Protein AF-A0A1Y6CJS9-F1 (afdb_monomer_lite)

Structure (mmCIF, N/CA/C/O backbone):
data_AF-A0A1Y6CJS9-F1
#
_entry.id   AF-A0A1Y6CJS9-F1
#
loop_
_atom_site.group_PDB
_atom_site.id
_atom_site.type_symbol
_atom_site.label_atom_id
_atom_site.label_alt_id
_atom_site.label_comp_id
_atom_site.label_asym_id
_atom_site.label_entity_id
_atom_site.label_seq_id
_atom_site.pdbx_PDB_ins_code
_atom_site.Cartn_x
_atom_site.Cartn_y
_atom_site.Cartn_z
_atom_site.occupancy
_atom_site.B_iso_or_equiv
_atom_site.auth_seq_id
_atom_site.auth_comp_id
_atom_site.auth_asym_id
_atom_site.auth_atom_id
_atom_site.pdbx_PDB_model_num
ATOM 1 N N . MET A 1 1 ? -14.326 -15.104 22.235 1.00 49.91 1 MET A N 1
ATOM 2 C CA . MET A 1 1 ? -14.559 -13.734 21.734 1.00 49.91 1 MET A CA 1
ATOM 3 C C . MET A 1 1 ? -13.517 -13.501 20.663 1.00 49.91 1 MET A C 1
ATOM 5 O O . MET A 1 1 ? -12.351 -13.666 20.984 1.00 49.91 1 MET A O 1
ATOM 9 N N . SER A 1 2 ? -13.903 -13.263 19.409 1.00 68.56 2 SER A N 1
ATOM 10 C CA . SER A 1 2 ? -12.897 -12.956 18.388 1.00 68.56 2 SER A CA 1
ATOM 11 C C . SER A 1 2 ? -12.438 -11.515 18.578 1.00 68.56 2 SER A C 1
ATOM 13 O O . SER A 1 2 ? -13.273 -10.626 18.747 1.00 68.56 2 SER A O 1
ATOM 15 N N . GLN A 1 3 ? -11.128 -11.311 18.637 1.00 86.88 3 GLN A N 1
ATOM 16 C CA . GLN A 1 3 ? -10.526 -9.999 18.797 1.00 86.88 3 GLN A CA 1
ATOM 17 C C . GLN A 1 3 ? -10.693 -9.197 17.499 1.00 86.88 3 GLN A C 1
ATOM 19 O O . GLN A 1 3 ? -10.542 -9.725 16.394 1.00 86.88 3 GLN A O 1
ATOM 24 N N . THR A 1 4 ? -11.066 -7.925 17.646 1.00 93.25 4 THR A N 1
ATOM 25 C CA . THR A 1 4 ? -11.230 -6.996 16.524 1.00 93.25 4 THR A CA 1
ATOM 26 C C . THR A 1 4 ? -9.921 -6.258 16.280 1.00 93.25 4 THR A C 1
ATOM 28 O O . THR A 1 4 ? -9.335 -5.701 17.209 1.00 93.25 4 THR A O 1
ATOM 31 N N . ILE A 1 5 ? -9.490 -6.210 15.023 1.00 94.25 5 ILE A N 1
ATOM 32 C CA . ILE A 1 5 ? -8.293 -5.507 14.569 1.00 94.25 5 ILE A CA 1
ATOM 33 C C . ILE A 1 5 ? -8.729 -4.322 13.709 1.00 94.25 5 ILE A C 1
ATOM 35 O O . ILE A 1 5 ? -9.541 -4.471 12.798 1.00 94.25 5 ILE A O 1
ATOM 39 N N . GLN A 1 6 ? -8.171 -3.146 13.995 1.00 96.06 6 GLN A N 1
ATOM 40 C CA . GLN A 1 6 ? -8.323 -1.955 13.163 1.00 96.06 6 GLN A CA 1
ATOM 41 C C . GLN A 1 6 ? -7.144 -1.850 12.199 1.00 96.06 6 GLN A C 1
ATOM 43 O O . GLN A 1 6 ? -5.987 -1.949 12.618 1.00 96.06 6 GLN A O 1
ATOM 48 N N . ILE A 1 7 ? -7.453 -1.634 10.925 1.00 97.19 7 ILE A N 1
ATOM 49 C CA . ILE A 1 7 ? -6.497 -1.675 9.823 1.00 97.19 7 ILE A CA 1
ATOM 50 C C . ILE A 1 7 ? -6.747 -0.478 8.912 1.00 97.19 7 ILE A C 1
ATOM 52 O O . ILE A 1 7 ? -7.898 -0.163 8.609 1.00 97.19 7 ILE A O 1
ATOM 56 N N . SER A 1 8 ? -5.668 0.154 8.455 1.00 98.12 8 SER A N 1
ATOM 57 C CA . SER A 1 8 ? -5.695 1.090 7.330 1.00 98.12 8 SER A CA 1
ATOM 58 C C . SER A 1 8 ? -4.971 0.466 6.142 1.00 98.12 8 SER A C 1
ATOM 60 O O . SER A 1 8 ? -3.785 0.157 6.232 1.00 98.12 8 SER A O 1
ATOM 62 N N . ALA A 1 9 ? -5.678 0.262 5.037 1.00 98.38 9 ALA A N 1
ATOM 63 C CA . ALA A 1 9 ? -5.151 -0.309 3.806 1.00 98.38 9 ALA A CA 1
ATOM 64 C C . ALA A 1 9 ? -4.897 0.788 2.768 1.00 98.38 9 ALA A C 1
ATOM 66 O O . ALA A 1 9 ? -5.783 1.600 2.502 1.00 98.38 9 ALA A O 1
ATOM 67 N N . TYR A 1 10 ? -3.705 0.790 2.172 1.00 98.38 10 TYR A N 1
ATOM 68 C CA . TYR A 1 10 ? -3.253 1.802 1.216 1.00 98.38 10 TYR A CA 1
ATOM 69 C C . TYR A 1 10 ? -3.061 1.173 -0.164 1.00 98.38 10 TYR A C 1
ATOM 71 O O . TYR A 1 10 ? -2.030 0.548 -0.431 1.00 98.38 10 TYR A O 1
ATOM 79 N N . SER A 1 11 ? -4.059 1.345 -1.028 1.00 98.00 11 SER A N 1
ATOM 80 C CA . SER A 1 11 ? -4.121 0.756 -2.367 1.00 98.00 11 SER A CA 1
ATOM 81 C C . SER A 1 11 ? -3.524 1.700 -3.410 1.00 98.00 11 SER A C 1
ATOM 83 O O . SER A 1 11 ? -3.841 2.894 -3.428 1.00 98.00 11 SER A O 1
ATOM 85 N N . SER A 1 12 ? -2.675 1.172 -4.297 1.00 96.75 12 SER A N 1
ATOM 86 C CA . SER A 1 12 ? -2.121 1.927 -5.433 1.00 96.75 12 SER A CA 1
ATOM 87 C C . SER A 1 12 ? -2.953 1.841 -6.717 1.00 96.75 12 SER A C 1
ATOM 89 O O . SER A 1 12 ? -2.658 2.554 -7.678 1.00 96.75 12 SER A O 1
ATOM 91 N N . LEU A 1 13 ? -3.992 1.003 -6.747 1.00 96.81 13 LEU A N 1
ATOM 92 C CA . LEU A 1 13 ? -4.832 0.825 -7.930 1.00 96.81 13 LEU A CA 1
ATOM 93 C C . LEU A 1 13 ? -5.743 2.031 -8.145 1.00 96.81 13 LEU A C 1
ATOM 95 O O . LEU A 1 13 ? -6.279 2.594 -7.192 1.00 96.81 13 LEU A O 1
ATOM 99 N N . VAL A 1 14 ? -5.935 2.418 -9.407 1.00 95.56 14 VAL A N 1
ATOM 100 C CA . VAL A 1 14 ? -6.855 3.501 -9.784 1.00 95.56 14 VAL A CA 1
ATOM 101 C C . VAL A 1 14 ? -8.291 3.128 -9.447 1.00 95.56 14 VAL A C 1
ATOM 103 O O . VAL A 1 14 ? -8.982 3.907 -8.790 1.00 95.56 14 VAL A O 1
ATOM 106 N N . GLU A 1 15 ? -8.707 1.929 -9.843 1.00 94.62 15 GLU A N 1
ATOM 107 C CA . GLU A 1 15 ? -10.035 1.408 -9.542 1.00 94.62 15 GLU A CA 1
ATOM 108 C C . GLU A 1 15 ? -10.032 0.715 -8.171 1.00 94.62 15 GLU A C 1
ATOM 110 O O . GLU A 1 15 ? -9.234 -0.203 -7.944 1.00 94.62 15 GLU A O 1
ATOM 115 N N . PRO A 1 16 ? -10.894 1.137 -7.230 1.00 93.56 16 PRO A N 1
ATOM 116 C CA . PRO A 1 16 ? -10.952 0.527 -5.913 1.00 93.56 16 PRO A CA 1
ATOM 117 C C . PRO A 1 16 ? -11.544 -0.887 -5.993 1.00 93.56 16 PRO A C 1
ATOM 119 O O . PRO A 1 16 ? -12.589 -1.112 -6.598 1.00 93.56 16 PRO A O 1
ATOM 122 N N . VAL A 1 17 ? -10.903 -1.840 -5.316 1.00 96.25 17 VAL A N 1
ATOM 123 C CA . VAL A 1 17 ? -11.415 -3.211 -5.176 1.00 96.25 17 VAL A CA 1
ATOM 124 C C . VAL A 1 17 ? -12.335 -3.289 -3.959 1.00 96.25 17 VAL A C 1
ATOM 126 O O . VAL A 1 17 ? -11.907 -3.002 -2.837 1.00 96.25 17 VAL A O 1
ATOM 129 N N . GLU A 1 18 ? -13.585 -3.704 -4.162 1.00 95.19 18 GLU A N 1
ATOM 130 C CA . GLU A 1 18 ? -14.561 -3.862 -3.079 1.00 95.19 18 GLU A CA 1
ATOM 131 C C . GLU A 1 18 ? -14.115 -4.902 -2.040 1.00 95.19 18 GLU A C 1
ATOM 133 O O . GLU A 1 18 ? -13.473 -5.905 -2.361 1.00 95.19 18 GLU A O 1
ATOM 138 N N . ILE A 1 19 ? -14.453 -4.645 -0.775 1.00 96.50 19 ILE A N 1
ATOM 139 C CA . ILE A 1 19 ? -14.180 -5.561 0.333 1.00 96.50 19 ILE A CA 1
ATOM 140 C C . ILE A 1 19 ? -15.289 -6.620 0.374 1.00 96.50 19 ILE A C 1
ATOM 142 O O . ILE A 1 19 ? -16.448 -6.299 0.629 1.00 96.50 19 ILE A O 1
ATOM 146 N N . ASP A 1 20 ? -14.920 -7.883 0.164 1.00 94.94 20 ASP A N 1
ATOM 147 C CA . ASP A 1 20 ? -15.827 -9.029 -0.006 1.00 94.94 20 ASP A CA 1
ATOM 148 C C . ASP A 1 20 ? -15.951 -9.924 1.241 1.00 94.94 20 ASP A C 1
ATOM 150 O O . ASP A 1 20 ? -16.470 -11.038 1.176 1.00 94.94 20 ASP A O 1
ATOM 154 N N . PHE A 1 21 ? -15.500 -9.439 2.399 1.00 95.94 21 PHE A N 1
ATOM 155 C CA . PHE A 1 21 ? -15.557 -10.150 3.678 1.00 95.94 21 PHE A CA 1
ATOM 156 C C . PHE A 1 21 ? -16.164 -9.282 4.793 1.00 95.94 21 PHE A C 1
ATOM 158 O O . PHE A 1 21 ? -16.213 -8.054 4.668 1.00 95.94 21 PHE A O 1
ATOM 165 N N . PRO A 1 22 ? -16.625 -9.881 5.912 1.00 96.88 22 PRO A N 1
ATOM 166 C CA . PRO A 1 22 ? -17.215 -9.125 7.012 1.00 96.88 22 PRO A CA 1
ATOM 167 C C . PRO A 1 22 ? -16.226 -8.122 7.619 1.00 96.88 22 PRO A C 1
ATOM 169 O O . PRO A 1 22 ? -15.173 -8.496 8.143 1.00 96.88 22 PRO A O 1
ATOM 172 N N . HIS A 1 23 ? -16.596 -6.847 7.568 1.00 97.06 23 HIS A N 1
ATOM 173 C CA . HIS A 1 23 ? -15.814 -5.723 8.066 1.00 97.06 23 HIS A CA 1
ATOM 174 C C . HIS A 1 23 ? -16.749 -4.599 8.523 1.00 97.06 23 HIS A C 1
ATOM 176 O O . HIS A 1 23 ? -17.940 -4.581 8.208 1.00 97.06 23 HIS A O 1
ATOM 182 N N . LYS A 1 24 ? -16.193 -3.629 9.243 1.00 97.50 24 LYS A N 1
ATOM 183 C CA . LYS A 1 24 ? -16.855 -2.366 9.561 1.00 97.50 24 LYS A CA 1
ATOM 184 C C . LYS A 1 24 ? -15.973 -1.223 9.084 1.00 97.50 24 LYS A C 1
ATOM 186 O O . LYS A 1 24 ? -14.916 -0.977 9.658 1.00 97.50 24 LYS A O 1
ATOM 191 N N . LEU A 1 25 ? -16.400 -0.543 8.023 1.00 97.31 25 LEU A N 1
ATOM 192 C CA . LEU A 1 25 ? -15.693 0.615 7.483 1.00 97.31 25 LEU A CA 1
ATOM 193 C C . LEU A 1 25 ? -15.726 1.771 8.495 1.00 97.31 25 LEU A C 1
ATOM 195 O O . LEU A 1 25 ? -16.782 2.104 9.031 1.00 97.31 25 LEU A O 1
ATOM 199 N N . THR A 1 26 ? -14.568 2.367 8.764 1.00 97.06 26 THR A N 1
ATOM 200 C CA . THR A 1 26 ? -14.402 3.493 9.696 1.00 97.06 26 THR A CA 1
ATOM 201 C C . THR A 1 26 ? -13.889 4.756 9.011 1.00 97.06 26 THR A C 1
ATOM 203 O O . THR A 1 26 ? -14.098 5.846 9.535 1.00 97.06 26 THR A O 1
ATOM 206 N N . GLY A 1 27 ? -13.280 4.638 7.829 1.00 95.38 27 GLY A N 1
ATOM 207 C CA . GLY A 1 27 ? -12.849 5.780 7.030 1.00 95.38 27 GLY A CA 1
ATOM 208 C C . GLY A 1 27 ? -12.514 5.402 5.591 1.00 95.38 27 GLY A C 1
ATOM 209 O O . GLY A 1 27 ? -12.167 4.257 5.296 1.00 95.38 27 GLY A O 1
ATOM 210 N N . LYS A 1 28 ? -12.616 6.381 4.693 1.00 96.69 28 LYS A N 1
ATOM 211 C CA . LYS A 1 28 ? -12.259 6.262 3.278 1.00 96.69 28 LYS A CA 1
ATOM 212 C C . LYS A 1 28 ? -11.681 7.589 2.809 1.00 96.69 28 LYS A C 1
ATOM 214 O O . LYS A 1 28 ? -12.302 8.624 3.013 1.00 96.69 28 LYS A O 1
ATOM 219 N N . MET A 1 29 ? -10.527 7.538 2.161 1.00 96.44 29 MET A N 1
ATOM 220 C CA . MET A 1 29 ? -9.887 8.682 1.521 1.00 96.44 29 MET A CA 1
ATOM 221 C C . MET A 1 29 ? -9.555 8.317 0.077 1.00 96.44 29 MET A C 1
ATOM 223 O O . MET A 1 29 ? -9.028 7.234 -0.182 1.00 96.44 29 MET A O 1
ATOM 227 N N . GLU A 1 30 ? -9.857 9.218 -0.852 1.00 94.69 30 GLU A N 1
ATOM 228 C CA . GLU A 1 30 ? -9.754 8.969 -2.293 1.00 94.69 30 GLU A CA 1
ATOM 229 C C . GLU A 1 30 ? -8.773 9.922 -2.976 1.00 94.69 30 GLU A C 1
ATOM 231 O O . GLU A 1 30 ? -8.470 11.023 -2.490 1.00 94.69 30 GLU A O 1
ATOM 236 N N . HIS A 1 31 ? -8.293 9.496 -4.140 1.00 90.88 31 HIS A N 1
ATOM 237 C CA . HIS A 1 31 ? -7.362 10.249 -4.959 1.00 90.88 31 HIS A CA 1
ATOM 238 C C . HIS A 1 31 ? -7.939 11.615 -5.349 1.00 90.88 31 HIS A C 1
ATOM 240 O O . HIS A 1 31 ? -9.105 11.747 -5.706 1.00 90.88 31 HIS A O 1
ATOM 246 N N . GLY A 1 32 ? -7.095 12.647 -5.312 1.00 86.06 32 GLY A N 1
ATOM 247 C CA . GLY A 1 32 ? -7.487 14.021 -5.636 1.00 86.06 32 GLY A CA 1
ATOM 248 C C . GLY A 1 32 ? -8.069 14.811 -4.459 1.00 86.06 32 GLY A C 1
ATOM 249 O O . GLY A 1 32 ? -8.169 16.033 -4.560 1.00 86.06 32 GLY A O 1
ATOM 250 N N . SER A 1 33 ? -8.378 14.160 -3.332 1.00 92.12 33 SER A N 1
ATOM 251 C CA . SER A 1 33 ? -8.730 14.855 -2.090 1.00 92.12 33 SER A CA 1
ATOM 252 C C . SER A 1 33 ? -7.488 15.441 -1.404 1.00 92.12 33 SER A C 1
ATOM 254 O O . SER A 1 33 ? -6.421 14.822 -1.374 1.00 92.12 33 SER A O 1
ATOM 256 N N . ALA A 1 34 ? -7.626 16.635 -0.819 1.00 92.69 34 ALA A N 1
ATOM 257 C CA . ALA A 1 34 ? -6.576 17.218 0.023 1.00 92.69 34 ALA A CA 1
ATOM 258 C C . ALA A 1 34 ? -6.356 16.396 1.306 1.00 92.69 34 ALA A C 1
ATOM 260 O O . ALA A 1 34 ? -5.247 16.341 1.825 1.00 92.69 34 ALA A O 1
ATOM 261 N N . GLU A 1 35 ? -7.405 15.727 1.789 1.00 94.44 35 GLU A N 1
ATOM 262 C CA . GLU A 1 35 ? -7.352 14.844 2.953 1.00 94.44 35 GLU A CA 1
ATOM 263 C C . GLU A 1 35 ? -6.362 13.691 2.745 1.00 94.44 35 GLU A C 1
ATOM 265 O O . GLU A 1 35 ? -5.449 13.528 3.553 1.00 94.44 35 GLU A O 1
ATOM 270 N N . LEU A 1 36 ? -6.467 12.958 1.626 1.00 95.25 36 LEU A N 1
ATOM 271 C CA . LEU A 1 36 ? -5.531 11.874 1.320 1.00 95.25 36 LEU A CA 1
ATOM 272 C C . LEU A 1 36 ? -4.099 12.393 1.158 1.00 95.25 36 LEU A C 1
ATOM 274 O O . LEU A 1 36 ? -3.166 11.758 1.639 1.00 95.25 36 LEU A O 1
ATOM 278 N N . GLN A 1 37 ? -3.917 13.534 0.485 1.00 94.25 37 GLN A N 1
ATOM 279 C CA . GLN A 1 37 ? -2.587 14.115 0.269 1.00 94.25 37 GLN A CA 1
ATOM 280 C C . GLN A 1 37 ? -1.904 14.450 1.596 1.00 94.25 37 GLN A C 1
ATOM 282 O O . GLN A 1 37 ? -0.808 13.958 1.855 1.00 94.25 37 GLN A O 1
ATOM 287 N N . ASN A 1 38 ? -2.589 15.190 2.470 1.00 95.00 38 ASN A N 1
ATOM 288 C CA . ASN A 1 38 ? -2.067 15.552 3.787 1.00 95.00 38 ASN A CA 1
ATOM 289 C C . ASN A 1 38 ? -1.785 14.307 4.645 1.00 95.00 38 ASN A C 1
ATOM 291 O O . ASN A 1 38 ? -0.775 14.240 5.348 1.00 95.00 38 ASN A O 1
ATOM 295 N N . HIS A 1 39 ? -2.662 13.300 4.575 1.00 96.06 39 HIS A N 1
ATOM 296 C CA . HIS A 1 39 ? -2.482 12.038 5.291 1.00 96.06 39 HIS A CA 1
ATOM 297 C C . HIS A 1 39 ? -1.239 11.276 4.811 1.00 96.06 39 HIS A C 1
ATOM 299 O O . HIS A 1 39 ? -0.441 10.811 5.626 1.00 96.06 39 HIS A O 1
ATOM 305 N N . LEU A 1 40 ? -1.037 11.177 3.493 1.00 97.25 40 LEU A N 1
ATOM 306 C CA . LEU A 1 40 ? 0.128 10.511 2.911 1.00 97.25 40 LEU A CA 1
ATOM 307 C C . LEU A 1 40 ? 1.430 11.256 3.215 1.00 97.25 40 LEU A C 1
ATOM 309 O O . LEU A 1 40 ? 2.430 10.602 3.491 1.00 97.25 40 LEU A O 1
ATOM 313 N N . GLU A 1 41 ? 1.433 12.591 3.218 1.00 96.19 41 GLU A N 1
ATOM 314 C CA . GLU A 1 41 ? 2.602 13.388 3.619 1.00 96.19 41 GLU A CA 1
ATOM 315 C C . GLU A 1 41 ? 3.039 13.069 5.054 1.00 96.19 41 GLU A C 1
ATOM 317 O O . GLU A 1 41 ? 4.211 12.764 5.295 1.00 96.19 41 GLU A O 1
ATOM 322 N N . GLY A 1 42 ? 2.088 13.043 5.994 1.00 95.81 42 GLY A N 1
ATOM 323 C CA . GLY A 1 42 ? 2.356 12.631 7.371 1.00 95.81 42 GLY A CA 1
ATOM 324 C C . GLY A 1 42 ? 2.858 11.188 7.463 1.00 95.81 42 GLY A C 1
ATOM 325 O O . GLY A 1 42 ? 3.815 10.902 8.186 1.00 95.81 42 GLY A O 1
ATOM 326 N N . PHE A 1 43 ? 2.261 10.275 6.692 1.00 96.69 43 PHE A N 1
ATOM 327 C CA . PHE A 1 43 ? 2.646 8.866 6.719 1.00 96.69 43 PHE A CA 1
ATOM 328 C C . PHE A 1 43 ? 4.037 8.617 6.113 1.00 96.69 43 PHE A C 1
ATOM 330 O O . PHE A 1 43 ? 4.815 7.832 6.650 1.00 96.69 43 PHE A O 1
ATOM 337 N N . MET A 1 44 ? 4.406 9.331 5.050 1.00 95.88 44 MET A N 1
ATOM 338 C CA . MET A 1 44 ? 5.763 9.290 4.497 1.00 95.88 44 MET A CA 1
ATOM 339 C C . MET A 1 44 ? 6.794 9.822 5.500 1.00 95.88 44 MET A C 1
ATOM 341 O O . MET A 1 44 ? 7.858 9.220 5.647 1.00 95.88 44 MET A O 1
ATOM 345 N N . GLY A 1 45 ? 6.469 10.890 6.238 1.00 94.12 45 GLY A N 1
ATOM 346 C CA . GLY A 1 45 ? 7.308 11.387 7.334 1.00 94.12 45 GLY A CA 1
ATOM 347 C C . GLY A 1 45 ? 7.507 10.347 8.441 1.00 94.12 45 GLY A C 1
ATOM 348 O O . GLY A 1 45 ? 8.630 10.136 8.899 1.00 94.12 45 GLY A O 1
ATOM 349 N N . TYR A 1 46 ? 6.445 9.624 8.809 1.00 93.75 46 TYR A N 1
ATOM 350 C CA . TYR A 1 46 ? 6.532 8.495 9.738 1.00 93.75 46 TYR A CA 1
ATOM 351 C C . TYR A 1 46 ? 7.487 7.401 9.229 1.00 93.75 46 TYR A C 1
ATOM 353 O O . TYR A 1 46 ? 8.365 6.964 9.970 1.00 93.75 46 TYR A O 1
ATOM 361 N N . VAL A 1 47 ? 7.376 6.992 7.960 1.00 93.12 47 VAL A N 1
ATOM 362 C CA . VAL A 1 47 ? 8.266 5.975 7.364 1.00 93.12 47 VAL A CA 1
ATOM 363 C C . VAL A 1 47 ? 9.728 6.430 7.375 1.00 93.12 47 VAL A C 1
ATOM 365 O O . VAL A 1 47 ? 10.613 5.639 7.695 1.00 93.12 47 VAL A O 1
ATOM 368 N N . GLN A 1 48 ? 9.993 7.704 7.075 1.00 90.62 48 GLN A N 1
ATOM 369 C CA . GLN A 1 48 ? 11.344 8.27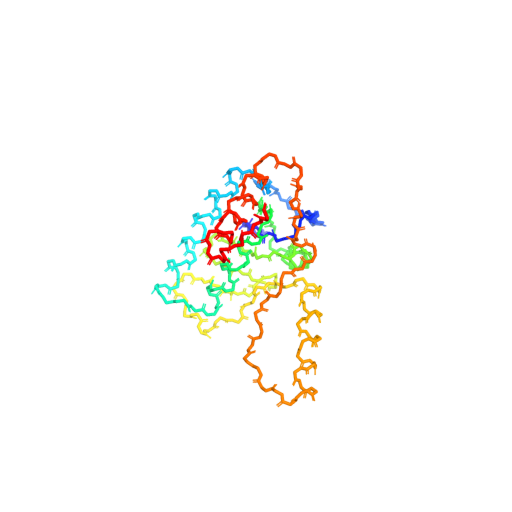1 7.135 1.00 90.62 48 GLN A CA 1
ATOM 370 C C . GLN A 1 48 ? 11.912 8.274 8.558 1.00 90.62 48 GLN A C 1
ATOM 372 O O . GLN A 1 48 ? 13.086 7.959 8.742 1.00 90.62 48 GLN A O 1
ATOM 377 N N . GLN A 1 49 ? 11.085 8.580 9.562 1.00 89.19 49 GLN A N 1
ATOM 378 C CA . GLN A 1 49 ? 11.494 8.530 10.965 1.00 89.19 49 GLN A CA 1
ATOM 379 C C . GLN A 1 49 ? 11.855 7.105 11.400 1.00 89.19 49 GLN A C 1
ATOM 381 O O . GLN A 1 49 ? 12.843 6.910 12.101 1.00 89.19 49 GLN A O 1
ATOM 386 N N . GLN A 1 50 ? 11.090 6.103 10.960 1.00 85.44 50 GLN A N 1
ATOM 387 C CA . GLN A 1 50 ? 11.366 4.694 11.265 1.00 85.44 50 GLN A CA 1
ATOM 388 C C . GLN A 1 50 ? 12.651 4.172 10.615 1.00 85.44 50 GLN A C 1
ATOM 390 O O . GLN A 1 50 ? 13.249 3.220 11.104 1.00 85.44 50 GLN A O 1
ATOM 395 N N . ALA A 1 51 ? 13.092 4.800 9.529 1.00 82.56 51 ALA A N 1
ATOM 396 C CA . ALA A 1 51 ? 14.351 4.474 8.874 1.00 82.56 51 ALA A CA 1
ATOM 397 C C . ALA A 1 51 ? 15.583 5.088 9.580 1.00 82.56 51 ALA A C 1
ATOM 399 O O . ALA A 1 51 ? 16.698 4.922 9.092 1.00 82.56 51 ALA A O 1
ATOM 400 N N . ASP A 1 52 ? 15.391 5.818 10.690 1.00 78.88 52 ASP A N 1
ATOM 401 C CA . ASP A 1 52 ? 16.439 6.469 11.499 1.00 78.88 52 ASP A CA 1
ATOM 402 C C . ASP A 1 52 ? 17.466 7.251 10.655 1.00 78.88 52 ASP A C 1
ATOM 404 O O . ASP A 1 52 ? 18.683 7.135 10.791 1.00 78.88 52 ASP A O 1
ATOM 408 N N . GLY A 1 53 ? 16.965 7.998 9.666 1.00 72.06 53 GLY A N 1
ATOM 409 C CA . GLY A 1 53 ? 17.790 8.790 8.748 1.00 72.06 53 GLY A CA 1
ATOM 410 C C . GLY A 1 53 ? 18.572 7.989 7.695 1.00 72.06 53 GLY A C 1
ATOM 411 O O . GLY A 1 53 ? 19.160 8.597 6.800 1.00 72.06 53 GLY A O 1
ATOM 412 N N . THR A 1 54 ? 18.547 6.653 7.731 1.00 78.88 54 THR A N 1
ATOM 413 C CA . THR A 1 54 ? 19.205 5.788 6.744 1.00 78.88 54 THR A CA 1
ATOM 414 C C . THR A 1 54 ? 18.182 5.202 5.780 1.00 78.88 54 THR A C 1
ATOM 416 O O . THR A 1 54 ? 17.332 4.399 6.149 1.00 78.88 54 THR A O 1
ATOM 419 N N . MET A 1 55 ? 18.270 5.566 4.500 1.00 85.94 55 MET A N 1
ATOM 420 C CA . MET A 1 55 ? 17.343 5.054 3.490 1.00 85.94 55 MET A CA 1
ATOM 421 C C . MET A 1 55 ? 17.623 3.577 3.175 1.00 85.94 55 MET A C 1
ATOM 423 O O . MET A 1 55 ? 18.443 3.253 2.315 1.00 85.94 55 MET A O 1
ATOM 427 N N . THR A 1 56 ? 16.929 2.674 3.865 1.00 86.75 56 THR A N 1
ATOM 428 C CA . THR A 1 56 ? 16.982 1.234 3.590 1.00 86.75 56 THR A CA 1
ATOM 429 C C . THR A 1 56 ? 16.110 0.852 2.398 1.00 86.75 56 THR A C 1
ATOM 431 O O . THR A 1 56 ? 15.209 1.585 1.981 1.00 86.75 56 THR A O 1
ATOM 434 N N . ARG A 1 57 ? 16.339 -0.347 1.853 1.00 85.69 57 ARG A N 1
ATOM 435 C CA . ARG A 1 57 ? 15.544 -0.881 0.741 1.00 85.69 57 ARG A CA 1
ATOM 436 C C . ARG A 1 57 ? 14.060 -1.011 1.104 1.00 85.69 57 ARG A C 1
ATOM 438 O O . ARG A 1 57 ? 13.208 -0.720 0.264 1.00 85.69 57 ARG A O 1
ATOM 445 N N . GLN A 1 58 ? 13.752 -1.445 2.324 1.00 88.81 58 GLN A N 1
ATOM 446 C CA . GLN A 1 58 ? 12.390 -1.611 2.830 1.00 88.81 58 GLN A CA 1
ATOM 447 C C . GLN A 1 58 ? 11.693 -0.254 2.957 1.00 88.81 58 GLN A C 1
ATOM 449 O O . GLN A 1 58 ? 10.620 -0.076 2.381 1.00 88.81 58 GLN A O 1
ATOM 454 N N . ALA A 1 59 ? 12.328 0.721 3.621 1.00 90.56 59 ALA A N 1
ATOM 455 C CA . ALA A 1 59 ? 11.777 2.068 3.767 1.00 90.56 59 ALA A CA 1
ATOM 456 C C . ALA A 1 59 ? 11.544 2.730 2.401 1.00 90.56 59 ALA A C 1
ATOM 458 O O . ALA A 1 59 ? 10.460 3.250 2.141 1.00 90.56 59 ALA A O 1
ATOM 459 N N . PHE A 1 60 ? 12.515 2.621 1.488 1.00 90.75 60 PHE A N 1
ATOM 460 C CA . PHE A 1 60 ? 12.370 3.112 0.120 1.00 90.75 60 PHE A CA 1
ATOM 461 C C . PHE A 1 60 ? 11.194 2.454 -0.613 1.00 90.75 60 PHE A C 1
ATOM 463 O O . PHE A 1 60 ? 10.410 3.147 -1.253 1.00 90.75 60 PHE A O 1
ATOM 470 N N . SER A 1 61 ? 11.039 1.131 -0.499 1.00 91.31 61 SER A N 1
ATOM 471 C CA . SER A 1 61 ? 9.948 0.400 -1.160 1.00 91.31 61 SER A CA 1
ATOM 472 C C . SER A 1 61 ? 8.576 0.846 -0.651 1.00 91.31 61 SER A C 1
ATOM 474 O O . SER A 1 61 ? 7.651 1.002 -1.442 1.00 91.31 61 SER A O 1
ATOM 476 N N . VAL A 1 62 ? 8.443 1.083 0.659 1.00 94.62 62 VAL A N 1
ATOM 477 C CA . VAL A 1 62 ? 7.206 1.615 1.249 1.00 94.62 62 VAL A CA 1
ATOM 478 C C . VAL A 1 62 ? 6.938 3.032 0.748 1.00 94.62 62 VAL A C 1
ATOM 480 O O . VAL A 1 62 ? 5.821 3.316 0.329 1.00 94.62 62 VAL A O 1
ATOM 483 N N . LEU A 1 63 ? 7.943 3.912 0.735 1.00 94.62 63 LEU A N 1
ATOM 484 C CA . LEU A 1 63 ? 7.787 5.273 0.212 1.00 94.62 63 LEU A CA 1
ATOM 485 C C . LEU A 1 63 ? 7.374 5.266 -1.265 1.00 94.62 63 LEU A C 1
ATOM 487 O O . LEU A 1 63 ? 6.460 5.990 -1.648 1.00 94.62 63 LEU A O 1
ATOM 491 N N . ASP A 1 64 ? 8.005 4.437 -2.096 1.00 92.81 64 ASP A N 1
ATOM 492 C CA . ASP A 1 64 ? 7.635 4.267 -3.505 1.00 92.81 64 ASP A CA 1
ATOM 493 C C . ASP A 1 64 ? 6.177 3.800 -3.662 1.00 92.81 64 ASP A C 1
ATOM 495 O O . ASP A 1 64 ? 5.452 4.325 -4.508 1.00 92.81 64 ASP A O 1
ATOM 499 N N . HIS A 1 65 ? 5.708 2.888 -2.801 1.00 95.75 65 HIS A N 1
ATOM 500 C CA . HIS A 1 65 ? 4.297 2.489 -2.756 1.00 95.75 65 HIS A CA 1
ATOM 501 C C . HIS A 1 65 ? 3.379 3.652 -2.385 1.00 95.75 65 HIS A C 1
ATOM 503 O O . HIS A 1 65 ? 2.390 3.897 -3.070 1.00 95.75 65 HIS A O 1
ATOM 509 N N . LEU A 1 66 ? 3.715 4.398 -1.329 1.00 96.00 66 LEU A N 1
ATOM 510 C CA . LEU A 1 66 ? 2.906 5.515 -0.833 1.00 96.00 66 LEU A CA 1
ATOM 511 C C . LEU A 1 66 ? 2.727 6.620 -1.878 1.00 96.00 66 LEU A C 1
ATOM 513 O O . LEU A 1 66 ? 1.634 7.169 -1.993 1.00 96.00 66 LEU A O 1
ATOM 517 N N . HIS A 1 67 ? 3.738 6.884 -2.709 1.00 93.31 67 HIS A N 1
ATOM 518 C CA . HIS A 1 67 ? 3.611 7.823 -3.829 1.00 93.31 67 HIS A CA 1
ATOM 519 C C . HIS A 1 67 ? 2.602 7.373 -4.899 1.00 93.31 67 HIS A C 1
ATOM 521 O O . HIS A 1 67 ? 2.090 8.201 -5.657 1.00 93.31 67 HIS A O 1
ATOM 527 N N . LYS A 1 68 ? 2.321 6.069 -4.989 1.00 94.06 68 LYS A N 1
ATOM 528 C CA . LYS A 1 68 ? 1.385 5.490 -5.962 1.00 94.06 68 LYS A CA 1
ATOM 529 C C . LYS A 1 68 ? -0.035 5.373 -5.409 1.00 94.06 68 LYS A C 1
ATOM 531 O O . LYS A 1 68 ? -0.957 5.211 -6.206 1.00 94.06 68 LYS A O 1
ATOM 536 N N . VAL A 1 69 ? -0.221 5.492 -4.090 1.00 96.50 69 VAL A N 1
ATOM 537 C CA . VAL A 1 69 ? -1.515 5.310 -3.418 1.00 96.50 69 VAL A CA 1
ATOM 538 C C . VAL A 1 69 ? -2.594 6.202 -4.026 1.00 96.50 69 VAL A C 1
ATOM 540 O O . VAL A 1 69 ? -2.428 7.412 -4.202 1.00 96.50 69 VAL A O 1
ATOM 543 N N . LYS A 1 70 ? -3.726 5.577 -4.340 1.00 96.69 70 LYS A N 1
ATOM 544 C CA . LYS A 1 70 ? -4.932 6.236 -4.845 1.00 96.69 70 LYS A CA 1
ATOM 545 C C . LYS A 1 70 ? -6.023 6.259 -3.801 1.00 96.69 70 LYS A C 1
ATOM 547 O O . LYS A 1 70 ? -6.745 7.242 -3.726 1.00 96.69 70 LYS A O 1
ATOM 552 N N . HIS A 1 71 ? -6.115 5.220 -2.980 1.00 96.38 71 HIS A N 1
ATOM 553 C CA . HIS A 1 71 ? -7.178 5.101 -1.995 1.00 96.38 71 HIS A CA 1
ATOM 554 C C . HIS A 1 71 ? -6.624 4.576 -0.682 1.00 96.38 71 HIS A C 1
ATOM 556 O O . HIS A 1 71 ? -5.766 3.692 -0.659 1.00 96.38 71 HIS A O 1
ATOM 562 N N . CYS A 1 72 ? -7.149 5.110 0.413 1.00 97.69 72 CYS A N 1
ATOM 563 C CA . CYS A 1 72 ? -6.925 4.577 1.745 1.00 97.69 72 CYS A CA 1
ATOM 564 C C . CYS A 1 72 ? -8.269 4.190 2.360 1.00 97.69 72 CYS A C 1
ATOM 566 O O . CYS A 1 72 ? -9.202 4.997 2.390 1.00 97.69 72 CYS A O 1
ATOM 568 N N . LEU A 1 73 ? -8.367 2.952 2.839 1.00 97.75 73 LEU A N 1
ATOM 569 C CA . LEU A 1 73 ? -9.545 2.421 3.518 1.00 97.75 73 LEU A CA 1
ATOM 570 C C . LEU A 1 73 ? -9.173 2.069 4.952 1.00 97.75 73 LEU A C 1
ATOM 572 O O . LEU A 1 73 ? -8.288 1.248 5.173 1.00 97.75 73 LEU A O 1
ATOM 576 N N . ALA A 1 74 ? -9.866 2.663 5.916 1.00 97.50 74 ALA A N 1
ATOM 577 C CA . ALA A 1 74 ? -9.758 2.308 7.323 1.00 97.50 74 ALA A CA 1
ATOM 578 C C . ALA A 1 74 ? -10.980 1.484 7.729 1.00 97.50 74 ALA A C 1
ATOM 580 O O . ALA A 1 74 ? -12.119 1.882 7.468 1.00 97.50 74 ALA A O 1
ATOM 581 N N . PHE A 1 75 ? -10.761 0.329 8.349 1.00 97.62 75 PHE A N 1
ATOM 582 C CA . PHE A 1 75 ? -11.839 -0.567 8.753 1.00 97.62 75 PHE A CA 1
ATOM 583 C C . PHE A 1 75 ? -11.440 -1.475 9.919 1.00 97.62 75 PHE A C 1
ATOM 585 O O . PHE A 1 75 ? -10.269 -1.633 10.264 1.00 97.62 75 PHE A O 1
ATOM 592 N N . GLU A 1 76 ? -12.451 -2.066 10.544 1.00 97.56 76 GLU A N 1
ATOM 593 C CA . GLU A 1 76 ? -12.333 -3.057 11.609 1.00 97.56 76 GLU A CA 1
ATOM 594 C C . GLU A 1 76 ? -12.724 -4.442 11.079 1.00 97.56 76 GLU A C 1
ATOM 596 O O . GLU A 1 76 ? -13.749 -4.583 10.406 1.00 97.56 76 GLU A O 1
ATOM 601 N N . ILE A 1 77 ? -11.936 -5.467 11.408 1.00 96.31 77 ILE A N 1
ATOM 602 C CA . ILE A 1 77 ? -12.245 -6.875 11.120 1.00 96.31 77 ILE A CA 1
ATOM 603 C C . ILE A 1 77 ? -12.065 -7.743 12.357 1.00 96.31 77 ILE A C 1
ATOM 605 O O . ILE A 1 77 ? -11.318 -7.402 13.269 1.00 96.31 77 ILE A O 1
ATOM 609 N N . SER A 1 78 ? -12.719 -8.897 12.362 1.00 96.31 78 SER A N 1
ATOM 610 C CA . SER A 1 78 ? -12.403 -9.987 13.281 1.00 96.31 78 SER A CA 1
ATOM 611 C C . SER A 1 78 ? -11.143 -10.724 12.814 1.00 96.31 78 SER A C 1
ATOM 613 O O . SER A 1 78 ? -10.939 -10.900 11.613 1.00 96.31 78 SER A O 1
ATOM 615 N N . GLU A 1 79 ? -10.330 -11.210 13.755 1.00 93.06 79 GLU A N 1
ATOM 616 C CA . GLU A 1 79 ? -9.162 -12.061 13.467 1.00 93.06 79 GLU A CA 1
ATOM 617 C C . GLU A 1 79 ? -9.471 -13.282 12.590 1.00 93.06 79 GLU A C 1
ATOM 619 O O . GLU A 1 79 ? -8.611 -13.711 11.824 1.00 93.06 79 GLU A O 1
ATOM 624 N N . SER A 1 80 ? -10.698 -13.819 12.627 1.00 95.00 80 SER A N 1
ATOM 625 C CA . SER A 1 80 ? -11.071 -14.951 11.767 1.00 95.00 80 SER A CA 1
ATOM 626 C C . SER A 1 80 ? -11.088 -14.604 10.276 1.00 95.00 80 SER A C 1
ATOM 628 O O . SER A 1 80 ? -11.150 -15.507 9.450 1.00 95.00 80 SER A O 1
ATOM 630 N N . ASN A 1 81 ? -11.054 -13.315 9.921 1.00 95.62 81 ASN A N 1
ATOM 631 C CA . ASN A 1 81 ? -11.096 -12.841 8.538 1.00 95.62 81 ASN A CA 1
ATOM 632 C C . ASN A 1 81 ? -9.710 -12.455 7.993 1.00 95.62 81 ASN A C 1
ATOM 634 O O . ASN A 1 81 ? -9.638 -11.879 6.909 1.00 95.62 81 ASN A O 1
ATOM 638 N N . LEU A 1 82 ? -8.612 -12.750 8.705 1.00 94.00 82 LEU A N 1
ATOM 639 C CA . LEU A 1 82 ? -7.258 -12.392 8.258 1.00 94.00 82 LEU A CA 1
ATOM 640 C C . LEU A 1 82 ? -6.876 -13.032 6.913 1.00 94.00 82 LEU A C 1
ATOM 642 O O . LEU A 1 82 ? -6.261 -12.364 6.086 1.00 94.00 82 LEU A O 1
ATOM 646 N N . ASP A 1 83 ? -7.301 -14.268 6.646 1.00 95.31 83 ASP A N 1
ATOM 647 C CA . ASP A 1 83 ? -7.036 -14.926 5.357 1.00 95.31 83 ASP A CA 1
ATOM 648 C C . ASP A 1 83 ? -7.783 -14.240 4.201 1.00 95.31 83 ASP A C 1
ATOM 650 O O . ASP A 1 83 ? -7.230 -14.024 3.119 1.00 95.31 83 ASP A O 1
ATOM 654 N N . HIS A 1 84 ? -9.031 -13.824 4.443 1.00 96.81 84 HIS A N 1
ATOM 655 C CA . HIS A 1 84 ? -9.815 -13.056 3.474 1.00 96.81 84 HIS A CA 1
ATOM 656 C C . HIS A 1 84 ? -9.208 -11.674 3.227 1.00 96.81 84 HIS A C 1
ATOM 658 O O . HIS A 1 84 ? -9.084 -11.251 2.074 1.00 96.81 84 HIS A O 1
ATOM 664 N N . LEU A 1 85 ? -8.764 -11.004 4.296 1.00 97.25 85 LEU A N 1
ATOM 665 C CA . LEU A 1 85 ? -8.020 -9.754 4.204 1.00 97.25 85 LEU A CA 1
ATOM 666 C C . LEU A 1 85 ? -6.765 -9.928 3.352 1.00 97.25 85 LEU A C 1
ATOM 668 O O . LEU A 1 85 ? -6.518 -9.086 2.496 1.00 97.25 85 LEU A O 1
ATOM 672 N N . ALA A 1 86 ? -5.989 -10.993 3.559 1.00 96.88 86 ALA A N 1
ATOM 673 C CA . ALA A 1 86 ? -4.760 -11.220 2.810 1.00 96.88 86 ALA A CA 1
ATOM 674 C C . ALA A 1 86 ? -5.029 -11.370 1.309 1.00 96.88 86 ALA A C 1
ATOM 676 O O . ALA A 1 86 ? -4.375 -10.722 0.487 1.00 96.88 86 ALA A O 1
ATOM 677 N N . GLY A 1 87 ? -6.048 -12.158 0.950 1.00 97.06 87 GLY A N 1
ATOM 678 C CA . GLY A 1 87 ? -6.481 -12.310 -0.437 1.00 97.06 87 GLY A CA 1
ATOM 679 C C . GLY A 1 87 ? -6.940 -10.989 -1.056 1.00 97.06 87 GLY A C 1
ATOM 680 O O . GLY A 1 87 ? -6.551 -10.659 -2.175 1.00 97.06 87 GLY A O 1
ATOM 681 N N . TRP A 1 88 ? -7.737 -10.204 -0.333 1.00 97.88 88 TRP A N 1
ATOM 682 C CA . TRP A 1 88 ? -8.195 -8.900 -0.808 1.00 97.88 88 TRP A CA 1
ATOM 683 C C . TRP A 1 88 ? -7.066 -7.874 -0.909 1.00 97.88 88 TRP A C 1
ATOM 685 O O . TRP A 1 88 ? -6.977 -7.183 -1.918 1.00 97.88 88 TRP A O 1
ATOM 695 N N . ALA A 1 89 ? -6.181 -7.790 0.085 1.00 97.81 89 ALA A N 1
ATOM 696 C CA . ALA A 1 89 ? -5.055 -6.858 0.106 1.00 97.81 89 ALA A CA 1
ATOM 697 C C . ALA A 1 89 ? -4.085 -7.131 -1.049 1.00 97.81 89 ALA A C 1
ATOM 699 O O . ALA A 1 89 ? -3.530 -6.197 -1.624 1.00 97.81 89 ALA A O 1
ATOM 700 N N . GLN A 1 90 ? -3.931 -8.400 -1.439 1.00 97.06 90 GLN A N 1
ATOM 701 C CA . GLN A 1 90 ? -3.172 -8.772 -2.627 1.00 97.06 90 GLN A CA 1
ATOM 702 C C . GLN A 1 90 ? -3.860 -8.268 -3.902 1.00 97.06 90 GLN A C 1
ATOM 704 O O . GLN A 1 90 ? -3.214 -7.627 -4.728 1.00 97.06 90 GLN A O 1
ATOM 709 N N . ARG A 1 91 ? -5.170 -8.510 -4.057 1.00 96.56 91 ARG A N 1
ATOM 710 C CA . ARG A 1 91 ? -5.938 -8.064 -5.236 1.00 96.56 91 ARG A CA 1
ATOM 711 C C . ARG A 1 91 ? -6.033 -6.544 -5.348 1.00 96.56 91 ARG A C 1
ATOM 713 O O . ARG A 1 91 ? -6.018 -6.025 -6.453 1.00 96.56 91 ARG A O 1
ATOM 720 N N . SER A 1 92 ? -6.128 -5.839 -4.223 1.00 97.25 92 SER A N 1
ATOM 721 C CA . SER A 1 92 ? -6.210 -4.376 -4.165 1.00 97.25 92 SER A CA 1
ATOM 722 C C . SER A 1 92 ? -4.840 -3.692 -4.209 1.00 97.25 92 SER A C 1
ATOM 724 O O . SER A 1 92 ? -4.767 -2.466 -4.135 1.00 97.25 92 SER A O 1
ATOM 726 N N . ASN A 1 93 ? -3.759 -4.473 -4.310 1.00 97.38 93 ASN A N 1
ATOM 727 C CA . ASN A 1 93 ? -2.372 -4.027 -4.225 1.00 97.38 93 ASN A CA 1
ATOM 728 C C . ASN A 1 93 ? -2.133 -3.084 -3.029 1.00 97.38 93 ASN A C 1
ATOM 730 O O . ASN A 1 93 ? -1.640 -1.964 -3.178 1.00 97.38 93 ASN A O 1
ATOM 734 N N . SER A 1 94 ? -2.551 -3.524 -1.840 1.00 98.06 94 SER A N 1
ATOM 735 C CA . SER A 1 94 ? -2.521 -2.722 -0.617 1.00 98.06 94 SER A CA 1
ATOM 736 C C . SER A 1 94 ? -1.408 -3.136 0.338 1.00 98.06 94 SER A C 1
ATOM 738 O O . SER A 1 94 ? -1.253 -4.315 0.654 1.00 98.06 94 SER A O 1
ATOM 740 N N . ILE A 1 95 ? -0.701 -2.149 0.892 1.00 98.31 95 ILE A N 1
ATOM 741 C CA . ILE A 1 95 ? 0.013 -2.330 2.165 1.00 98.31 95 ILE A CA 1
ATOM 742 C C . ILE A 1 95 ? -0.937 -2.037 3.325 1.00 98.31 95 ILE A C 1
ATOM 744 O O . ILE A 1 95 ? -1.859 -1.226 3.198 1.00 98.31 95 ILE A O 1
ATOM 748 N N . LEU A 1 96 ? -0.709 -2.691 4.458 1.00 98.38 96 LEU A N 1
ATOM 749 C CA . LEU A 1 96 ? -1.564 -2.601 5.636 1.00 98.38 96 LEU A CA 1
ATOM 750 C C . LEU A 1 96 ? -0.825 -1.880 6.760 1.00 98.38 96 LEU A C 1
ATOM 752 O O . LEU A 1 96 ? 0.313 -2.218 7.062 1.00 98.38 96 LEU A O 1
ATOM 756 N N . PHE A 1 97 ? -1.474 -0.919 7.403 1.00 97.94 97 PHE A N 1
ATOM 757 C CA . PHE A 1 97 ? -0.990 -0.276 8.619 1.00 97.94 97 PHE A CA 1
ATOM 758 C C . PHE A 1 97 ? -1.877 -0.669 9.793 1.00 97.94 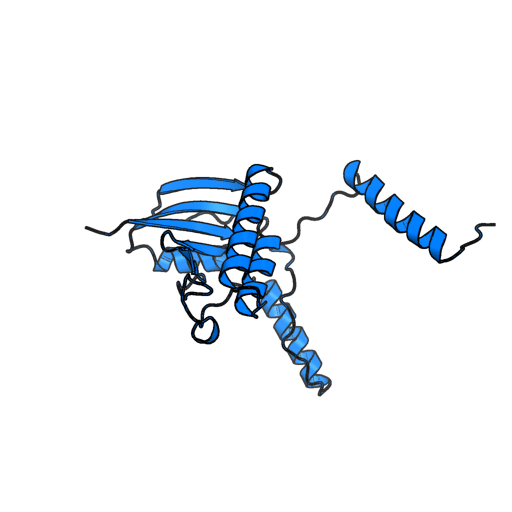97 PHE A C 1
ATOM 760 O O . PHE A 1 97 ? -3.105 -0.550 9.718 1.0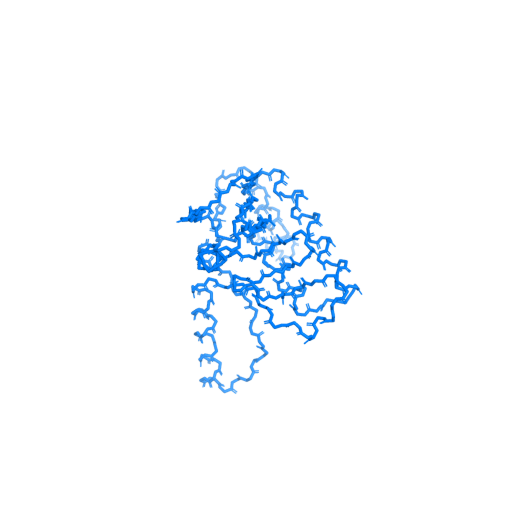0 97.94 97 PHE A O 1
ATOM 767 N N . LEU A 1 98 ? -1.258 -1.149 10.866 1.00 95.62 98 LEU A N 1
ATOM 768 C CA . LEU A 1 98 ? -1.946 -1.608 12.069 1.00 95.62 98 LEU A CA 1
ATOM 769 C C . LEU A 1 98 ? -1.713 -0.639 13.237 1.00 95.62 98 LEU A C 1
ATOM 771 O O . LEU A 1 98 ? -0.800 0.184 13.233 1.00 95.62 98 LEU A O 1
ATOM 775 N N . ARG A 1 99 ? -2.548 -0.746 14.280 1.00 93.00 99 ARG A N 1
ATOM 776 C CA . ARG A 1 99 ? -2.466 0.108 15.486 1.00 93.00 99 ARG A CA 1
ATOM 777 C C . ARG A 1 99 ? -1.167 -0.042 16.278 1.00 93.00 99 ARG A C 1
ATOM 779 O O . ARG A 1 99 ? -0.850 0.842 17.065 1.00 93.00 99 ARG A O 1
ATOM 786 N N . ASP A 1 100 ? -0.449 -1.145 16.090 1.00 92.88 100 ASP A N 1
ATOM 787 C CA . ASP A 1 100 ? 0.885 -1.369 16.658 1.00 92.88 100 ASP A CA 1
ATOM 788 C C . ASP A 1 100 ? 1.976 -0.536 15.952 1.00 92.88 100 ASP A C 1
ATOM 790 O O . ASP A 1 100 ? 3.138 -0.574 16.348 1.00 92.88 100 ASP A O 1
ATOM 794 N N . GLY A 1 101 ? 1.610 0.230 14.917 1.00 93.31 101 GLY A N 1
ATOM 795 C CA . GLY A 1 101 ? 2.526 1.019 14.100 1.00 93.31 101 GLY A CA 1
ATOM 796 C C . GLY A 1 101 ? 3.219 0.201 13.012 1.00 93.31 101 GLY A C 1
ATOM 797 O O . GLY A 1 101 ? 4.003 0.748 12.246 1.00 93.31 101 GLY A O 1
ATOM 798 N N . SER A 1 102 ? 2.953 -1.100 12.906 1.00 95.00 102 SER A N 1
ATOM 799 C CA . SER A 1 102 ? 3.570 -1.915 11.866 1.00 95.00 102 SER A CA 1
ATOM 800 C C . SER A 1 102 ? 2.939 -1.658 10.497 1.00 95.00 102 SER A C 1
ATOM 802 O O . SER A 1 102 ? 1.724 -1.501 10.351 1.00 95.00 102 SER A O 1
ATOM 804 N N . ILE A 1 103 ? 3.795 -1.656 9.481 1.00 97.19 103 ILE A N 1
ATOM 805 C CA . ILE A 1 103 ? 3.438 -1.705 8.069 1.00 97.19 103 ILE A CA 1
ATOM 806 C C . ILE A 1 103 ? 3.654 -3.140 7.610 1.00 97.19 103 ILE A C 1
ATOM 808 O O . ILE A 1 103 ? 4.744 -3.696 7.773 1.00 97.19 103 ILE A O 1
ATOM 812 N N . ARG A 1 104 ? 2.618 -3.748 7.043 1.00 97.12 104 ARG A N 1
ATOM 813 C CA . ARG A 1 104 ? 2.585 -5.161 6.681 1.00 97.12 104 ARG A CA 1
ATOM 814 C C . ARG A 1 104 ? 2.234 -5.359 5.216 1.00 97.12 104 ARG A C 1
ATOM 816 O O . ARG A 1 104 ? 1.505 -4.569 4.613 1.00 97.12 104 ARG A O 1
ATOM 823 N N . SER A 1 105 ? 2.765 -6.432 4.655 1.00 97.44 105 SER A N 1
ATOM 824 C CA . SER A 1 105 ? 2.392 -6.942 3.341 1.00 97.44 105 SER A CA 1
ATOM 825 C C . SER A 1 105 ? 1.009 -7.603 3.391 1.00 97.44 105 SER A C 1
ATOM 827 O O . SER A 1 105 ? 0.507 -7.879 4.485 1.00 97.44 105 SER A O 1
ATOM 829 N N . PRO A 1 106 ? 0.382 -7.899 2.236 1.00 96.81 106 PRO A N 1
ATOM 830 C CA . PRO A 1 106 ? -0.923 -8.560 2.202 1.00 96.81 106 PRO A CA 1
ATOM 831 C C . PRO A 1 106 ? -1.004 -9.839 3.038 1.00 96.81 106 PRO A C 1
ATOM 833 O O . PRO A 1 106 ? -1.970 -10.048 3.756 1.00 96.81 106 PRO A O 1
ATOM 836 N N . ASN A 1 107 ? 0.044 -10.663 3.021 1.00 94.50 107 ASN A N 1
ATOM 837 C CA . ASN A 1 107 ? 0.133 -11.897 3.808 1.00 94.50 107 ASN A CA 1
ATOM 838 C C . ASN A 1 107 ? 0.447 -11.676 5.307 1.00 94.50 107 ASN A C 1
ATOM 840 O O . ASN A 1 107 ? 0.758 -12.630 6.013 1.00 94.50 107 ASN A O 1
ATOM 844 N N . GLY A 1 108 ? 0.421 -10.433 5.797 1.00 93.38 108 GLY A N 1
ATOM 845 C CA . GLY A 1 108 ? 0.613 -10.096 7.208 1.00 93.38 108 GLY A CA 1
ATOM 846 C C . GLY A 1 108 ? 2.066 -10.069 7.694 1.00 93.38 108 GLY A C 1
ATOM 847 O O . GLY A 1 108 ? 2.289 -9.768 8.873 1.00 93.38 108 GLY A O 1
ATOM 848 N N . GLN A 1 109 ? 3.051 -10.337 6.826 1.00 95.44 109 GLN A N 1
ATOM 849 C CA . GLN A 1 109 ? 4.466 -10.180 7.177 1.00 95.44 109 GLN A CA 1
ATOM 850 C C . GLN A 1 109 ? 4.797 -8.703 7.399 1.00 95.44 109 GLN A C 1
ATOM 852 O O . GLN A 1 109 ? 4.306 -7.815 6.703 1.00 95.44 109 GLN A O 1
ATOM 857 N N . VAL A 1 110 ? 5.648 -8.431 8.381 1.00 95.12 110 VAL A N 1
ATOM 858 C CA . VAL A 1 110 ? 6.057 -7.067 8.717 1.00 95.12 110 VAL A CA 1
ATOM 859 C C . VAL A 1 110 ? 7.082 -6.580 7.692 1.00 95.12 110 VAL A C 1
ATOM 861 O O . VAL A 1 110 ? 8.107 -7.224 7.482 1.00 95.12 110 VAL A O 1
ATOM 864 N N . ILE A 1 111 ? 6.787 -5.450 7.047 1.00 94.56 111 ILE A N 1
ATOM 865 C CA . ILE A 1 111 ? 7.692 -4.729 6.139 1.00 94.56 111 ILE A CA 1
ATOM 866 C C . ILE A 1 111 ? 8.525 -3.723 6.936 1.00 94.56 111 ILE A C 1
ATOM 868 O O . ILE A 1 111 ? 9.719 -3.567 6.693 1.00 94.56 111 ILE A O 1
ATOM 872 N N . LEU A 1 112 ? 7.878 -3.027 7.874 1.00 92.81 112 LEU A N 1
ATOM 873 C CA . LEU A 1 112 ? 8.485 -2.019 8.736 1.00 92.81 112 LEU A CA 1
ATOM 874 C C . LEU A 1 112 ? 7.718 -1.967 10.062 1.00 92.81 112 LEU A C 1
ATOM 876 O O . LEU A 1 112 ? 6.490 -2.012 10.057 1.00 92.81 112 LEU A O 1
ATOM 880 N N . ALA A 1 113 ? 8.417 -1.877 11.191 1.00 91.50 113 ALA A N 1
ATOM 881 C CA . ALA A 1 113 ? 7.793 -1.729 12.504 1.00 91.50 113 ALA A CA 1
ATOM 882 C C . ALA A 1 113 ? 8.692 -0.947 13.475 1.00 91.50 113 ALA A C 1
ATOM 884 O O . ALA A 1 113 ? 9.917 -1.020 13.354 1.00 91.50 113 ALA A O 1
ATOM 885 N N . PRO A 1 114 ? 8.105 -0.247 14.465 1.00 87.88 114 PRO A N 1
ATOM 886 C CA . PRO A 1 114 ? 8.860 0.471 15.485 1.00 87.88 114 PRO A CA 1
ATOM 887 C C . PRO A 1 114 ? 9.827 -0.408 16.270 1.00 87.88 114 PRO A C 1
ATOM 889 O O . PRO A 1 114 ? 9.431 -1.427 16.831 1.00 87.88 114 PRO A O 1
ATOM 892 N N . GLY A 1 115 ? 11.087 0.026 16.354 1.00 83.69 115 GLY A N 1
ATOM 893 C CA . GLY A 1 115 ? 12.113 -0.626 17.172 1.00 83.69 115 GLY A CA 1
ATOM 894 C C . GLY A 1 115 ? 12.561 -2.000 16.667 1.00 83.69 115 GLY A C 1
ATOM 895 O O . GLY A 1 115 ? 13.248 -2.708 17.399 1.00 83.69 115 GLY A O 1
ATOM 896 N N . VAL A 1 116 ? 12.179 -2.383 15.444 1.00 83.06 116 VAL A N 1
ATOM 897 C CA . VAL A 1 116 ? 12.603 -3.639 14.818 1.00 83.06 116 VAL A CA 1
ATOM 898 C C . VAL A 1 116 ? 13.695 -3.359 13.795 1.00 83.06 116 VAL A C 1
ATOM 900 O O . VAL A 1 116 ? 13.553 -2.491 12.936 1.00 83.06 116 VAL A O 1
ATOM 903 N N . GLU A 1 117 ? 14.783 -4.122 13.869 1.00 81.00 117 GLU A N 1
ATOM 904 C CA . GLU A 1 117 ? 15.877 -4.035 12.907 1.00 81.00 117 GLU A CA 1
ATOM 905 C C . GLU A 1 117 ? 15.406 -4.478 11.515 1.00 81.00 117 GLU A C 1
ATOM 907 O O . GLU A 1 117 ? 14.948 -5.607 11.321 1.00 81.00 117 GLU A O 1
ATOM 912 N N . LEU A 1 118 ? 15.522 -3.581 10.534 1.00 75.94 118 LEU A N 1
ATOM 913 C CA . LEU A 1 118 ? 14.929 -3.749 9.202 1.00 75.94 118 LEU A CA 1
ATOM 914 C C . LEU A 1 118 ? 15.496 -4.945 8.422 1.00 75.94 118 LEU A C 1
ATOM 916 O O . LEU A 1 118 ? 14.813 -5.486 7.555 1.00 75.94 118 LEU A O 1
ATOM 920 N N . GLU A 1 119 ? 16.717 -5.383 8.735 1.00 74.69 119 GLU A N 1
ATOM 921 C CA . GLU A 1 119 ? 17.367 -6.537 8.097 1.00 74.69 119 GLU A CA 1
ATOM 922 C C . GLU A 1 119 ? 16.713 -7.875 8.471 1.00 74.69 119 GLU A C 1
ATOM 924 O O . GLU A 1 119 ? 16.794 -8.834 7.706 1.00 74.69 119 GLU A O 1
ATOM 929 N N . SER A 1 120 ? 16.012 -7.929 9.609 1.00 78.31 120 SER A N 1
ATOM 930 C CA . SER A 1 120 ? 15.284 -9.119 10.073 1.00 78.31 120 SER A CA 1
ATOM 931 C C . SER A 1 120 ? 13.891 -9.275 9.447 1.00 78.31 120 SER A C 1
ATOM 933 O O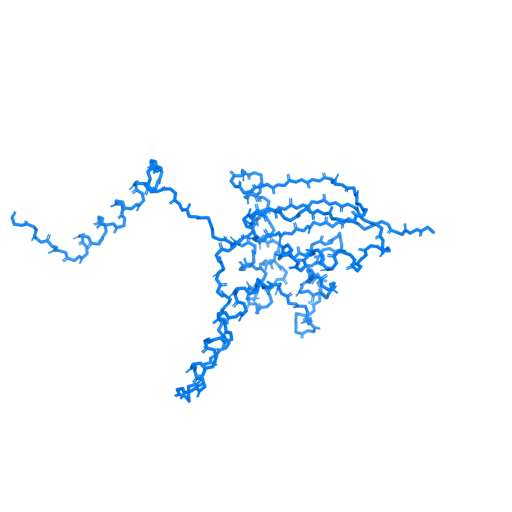 . SER A 1 120 ? 13.224 -10.290 9.650 1.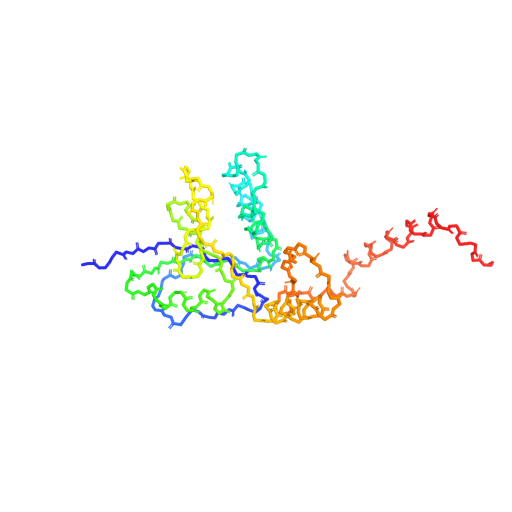00 78.31 120 SER A O 1
ATOM 935 N N . LEU A 1 121 ? 13.432 -8.268 8.697 1.00 85.00 121 LEU A N 1
ATOM 936 C CA . LEU A 1 121 ? 12.079 -8.202 8.159 1.00 85.00 121 LEU A CA 1
ATOM 937 C C . LEU A 1 121 ? 12.000 -8.805 6.754 1.00 85.00 121 LEU A C 1
ATOM 939 O O . LEU A 1 121 ? 12.676 -8.370 5.820 1.00 85.00 121 LEU A O 1
ATOM 943 N N . GLU A 1 122 ? 11.106 -9.779 6.591 1.00 87.94 122 GLU A N 1
ATOM 944 C CA . GLU A 1 122 ? 10.894 -10.484 5.320 1.00 87.94 122 GLU A CA 1
ATOM 945 C C . GLU A 1 122 ? 9.736 -9.923 4.484 1.00 87.94 122 GLU A C 1
ATOM 947 O O . GLU A 1 122 ? 9.591 -10.285 3.312 1.00 87.94 122 GLU A O 1
ATOM 952 N N . GLY A 1 123 ? 8.909 -9.048 5.067 1.00 91.62 123 GLY A N 1
ATOM 953 C CA . GLY A 1 123 ? 7.751 -8.475 4.394 1.00 91.62 123 GLY A CA 1
ATOM 954 C C . GLY A 1 123 ? 8.145 -7.677 3.154 1.00 91.62 123 GLY A C 1
ATOM 955 O O . GLY A 1 123 ? 9.157 -6.973 3.121 1.00 91.62 123 GLY A O 1
ATOM 956 N N . ARG A 1 124 ? 7.314 -7.763 2.112 1.00 92.31 124 ARG A N 1
ATOM 957 C CA . ARG A 1 124 ? 7.519 -7.042 0.851 1.00 92.31 124 ARG A CA 1
ATOM 958 C C . ARG A 1 124 ? 6.271 -6.277 0.458 1.00 92.31 124 ARG A C 1
ATOM 960 O O . ARG A 1 124 ? 5.157 -6.772 0.593 1.00 92.31 124 ARG A O 1
ATOM 967 N N . VAL A 1 125 ? 6.476 -5.083 -0.079 1.00 93.75 125 VAL A N 1
ATOM 968 C CA . VAL A 1 125 ? 5.412 -4.317 -0.729 1.00 93.75 125 VAL A CA 1
ATOM 969 C C . VAL A 1 125 ? 4.827 -5.150 -1.881 1.00 93.75 125 VAL A C 1
ATOM 971 O O . VAL A 1 125 ? 5.604 -5.770 -2.619 1.00 93.75 125 VAL A O 1
ATOM 974 N N . PRO A 1 126 ? 3.491 -5.212 -2.023 1.00 94.75 126 PRO A N 1
ATOM 975 C CA . PRO A 1 126 ? 2.872 -5.950 -3.108 1.00 94.75 126 PRO A CA 1
ATOM 976 C C . PRO A 1 126 ? 3.132 -5.271 -4.452 1.00 94.75 126 PRO A C 1
ATOM 978 O O . PRO A 1 126 ? 3.375 -4.068 -4.544 1.00 94.75 126 PRO A O 1
ATOM 981 N N . LEU A 1 127 ? 3.101 -6.077 -5.504 1.00 91.31 127 LEU A N 1
ATOM 982 C CA . LEU A 1 127 ? 3.218 -5.617 -6.876 1.00 91.31 127 LEU A CA 1
ATOM 983 C C . LEU A 1 127 ? 2.007 -6.113 -7.640 1.00 91.31 127 LEU A C 1
ATOM 985 O O . LEU A 1 127 ? 1.568 -7.249 -7.442 1.00 91.31 127 LEU A O 1
ATOM 989 N N . THR A 1 128 ? 1.522 -5.278 -8.549 1.00 93.56 128 THR A N 1
ATOM 990 C CA . THR A 1 128 ? 0.524 -5.699 -9.522 1.00 93.56 128 THR A CA 1
ATOM 991 C C . THR A 1 128 ? 1.106 -6.770 -10.441 1.00 93.56 128 THR A C 1
ATOM 993 O O . THR A 1 128 ? 2.321 -6.830 -10.672 1.00 93.56 128 THR A O 1
ATOM 996 N N . GLU A 1 129 ? 0.228 -7.606 -10.992 1.00 91.56 129 GLU A N 1
ATOM 997 C CA . GLU A 1 129 ? 0.624 -8.660 -11.927 1.00 91.56 129 GLU A CA 1
ATOM 998 C C . GLU A 1 129 ? 1.355 -8.071 -13.142 1.00 91.56 129 GLU A C 1
ATOM 1000 O O . GLU A 1 129 ? 2.468 -8.474 -13.463 1.00 91.56 129 GLU A O 1
ATOM 1005 N N . GLU A 1 130 ? 0.811 -6.999 -13.723 1.00 92.06 130 GLU A N 1
ATOM 1006 C CA . GLU A 1 130 ? 1.408 -6.271 -14.849 1.00 92.06 130 GLU A CA 1
ATOM 1007 C C . GLU A 1 130 ? 2.849 -5.803 -14.563 1.00 92.06 130 GLU A C 1
ATOM 1009 O O . GLU A 1 130 ? 3.734 -5.869 -15.426 1.00 92.06 130 GLU A O 1
ATOM 1014 N N . SER A 1 131 ? 3.102 -5.306 -13.347 1.00 91.00 131 SER A N 1
ATOM 1015 C CA . SER A 1 131 ? 4.433 -4.866 -12.922 1.00 91.00 131 SER A CA 1
ATOM 1016 C C . SER A 1 131 ? 5.389 -6.036 -12.721 1.00 91.00 131 SER A C 1
ATOM 1018 O O . SER A 1 131 ? 6.562 -5.927 -13.097 1.00 91.00 131 SER A O 1
ATOM 1020 N N . ASN A 1 132 ? 4.905 -7.157 -12.178 1.00 89.62 132 ASN A N 1
ATOM 1021 C CA . ASN A 1 132 ? 5.685 -8.387 -12.055 1.00 89.62 132 ASN A CA 1
ATOM 1022 C C . ASN A 1 132 ? 6.069 -8.942 -13.424 1.00 89.62 132 ASN A C 1
ATOM 1024 O O . ASN A 1 132 ? 7.256 -9.133 -13.682 1.00 89.62 132 ASN A O 1
ATOM 1028 N N . GLU A 1 133 ? 5.109 -9.106 -14.330 1.00 90.75 133 GLU A N 1
ATOM 1029 C CA . GLU A 1 133 ? 5.360 -9.603 -15.681 1.00 90.75 133 GLU A CA 1
ATOM 1030 C C . GLU A 1 133 ? 6.354 -8.714 -16.442 1.00 90.75 133 GLU A C 1
ATOM 1032 O O . GLU A 1 133 ? 7.259 -9.200 -17.121 1.00 90.75 133 GLU A O 1
ATOM 1037 N N . ARG A 1 134 ? 6.230 -7.384 -16.329 1.00 90.00 134 ARG A N 1
ATOM 1038 C CA . ARG A 1 134 ? 7.163 -6.448 -16.978 1.00 90.00 134 ARG A CA 1
ATOM 1039 C C . ARG A 1 134 ? 8.582 -6.594 -16.435 1.00 90.00 134 ARG A C 1
ATOM 1041 O O . ARG A 1 134 ? 9.550 -6.503 -17.200 1.00 90.00 134 ARG A O 1
ATOM 1048 N N . ARG A 1 135 ? 8.712 -6.832 -15.132 1.00 88.31 135 ARG A N 1
ATOM 1049 C CA . ARG A 1 135 ? 9.999 -7.081 -14.486 1.00 88.31 135 ARG A CA 1
ATOM 1050 C C . ARG A 1 135 ? 10.596 -8.413 -14.940 1.00 88.31 135 ARG A C 1
ATOM 1052 O O . ARG A 1 135 ? 11.754 -8.427 -15.345 1.00 88.31 135 ARG A O 1
ATOM 1059 N N . GLU A 1 136 ? 9.810 -9.486 -14.939 1.00 89.88 136 GLU A N 1
ATOM 1060 C CA . GLU A 1 136 ? 10.196 -10.816 -15.439 1.00 89.88 136 GLU A CA 1
ATOM 1061 C C . GLU A 1 136 ? 10.716 -10.731 -16.883 1.00 89.88 136 GLU A C 1
ATOM 1063 O O . GLU A 1 136 ? 11.846 -11.130 -17.162 1.00 89.88 136 GLU A O 1
ATOM 1068 N N . ARG A 1 137 ? 9.967 -10.081 -17.789 1.00 90.69 137 ARG A N 1
ATOM 1069 C CA . ARG A 1 137 ? 10.399 -9.857 -19.184 1.00 90.69 137 ARG A CA 1
ATOM 1070 C C . ARG A 1 137 ? 11.726 -9.104 -19.283 1.00 90.69 137 ARG A C 1
ATOM 1072 O O . ARG A 1 137 ? 12.535 -9.381 -20.168 1.00 90.69 137 ARG A O 1
ATOM 1079 N N . SER A 1 138 ? 11.949 -8.137 -18.394 1.00 90.56 138 SER A N 1
ATOM 1080 C CA . SER A 1 138 ? 13.197 -7.370 -18.363 1.00 90.56 138 SER A CA 1
ATOM 1081 C C . SER A 1 138 ? 14.372 -8.234 -17.909 1.00 90.56 138 SER A C 1
ATOM 1083 O O . SER A 1 138 ? 15.444 -8.143 -18.503 1.00 90.56 138 SER A O 1
ATOM 1085 N N . TYR A 1 139 ? 14.174 -9.099 -16.909 1.00 90.81 139 TYR A N 1
ATOM 1086 C CA . TYR A 1 139 ? 15.207 -10.033 -16.462 1.00 90.81 139 TYR A CA 1
ATOM 1087 C C . TYR A 1 139 ? 15.571 -11.056 -17.536 1.00 90.81 139 TYR A C 1
ATOM 1089 O O . TYR A 1 139 ? 16.758 -11.213 -17.806 1.00 90.81 139 TYR A O 1
ATOM 1097 N N . VAL A 1 140 ? 14.583 -11.653 -18.212 1.00 92.00 140 VAL A N 1
ATOM 1098 C CA . VAL A 1 140 ? 14.824 -12.579 -19.336 1.00 92.00 140 VAL A CA 1
ATOM 1099 C C . VAL A 1 140 ? 15.690 -11.914 -20.409 1.00 92.00 140 VAL A C 1
ATOM 1101 O O . VAL A 1 140 ? 16.715 -12.450 -20.818 1.00 92.00 140 VAL A O 1
ATOM 1104 N N . LYS A 1 141 ? 15.356 -10.678 -20.799 1.00 92.38 141 LYS A N 1
ATOM 1105 C CA . LYS A 1 141 ? 16.131 -9.937 -21.804 1.00 92.38 141 LYS A CA 1
ATOM 1106 C C . LYS A 1 141 ? 17.564 -9.629 -21.355 1.00 92.38 141 LYS A C 1
ATOM 1108 O O . LYS A 1 141 ? 18.474 -9.595 -22.179 1.00 92.38 141 LYS A O 1
ATOM 1113 N N . LEU A 1 142 ? 17.777 -9.347 -20.072 1.00 92.00 142 LEU A N 1
ATOM 1114 C CA . LEU A 1 142 ? 19.118 -9.103 -19.533 1.00 92.00 142 LEU A CA 1
ATOM 1115 C C . LEU A 1 142 ? 19.958 -10.380 -19.506 1.00 92.00 142 LEU A C 1
ATOM 1117 O O . LEU A 1 142 ? 21.148 -10.325 -19.821 1.00 92.00 142 LEU A O 1
ATOM 1121 N N . GLU A 1 143 ? 19.337 -11.511 -19.176 1.00 93.12 143 GLU A N 1
ATOM 1122 C CA . GLU A 1 143 ? 19.969 -12.826 -19.215 1.00 93.12 143 GLU A CA 1
ATOM 1123 C C . GLU A 1 143 ? 20.391 -13.202 -20.641 1.00 93.12 143 GLU A C 1
ATOM 1125 O O . GLU A 1 143 ? 21.552 -13.560 -20.851 1.00 93.12 143 GLU A O 1
ATOM 1130 N N . ASP A 1 144 ? 19.518 -12.991 -21.632 1.00 95.38 144 ASP A N 1
ATOM 1131 C CA . ASP A 1 144 ? 19.828 -13.192 -23.056 1.00 95.38 144 ASP A CA 1
ATOM 1132 C C . ASP A 1 144 ? 21.032 -12.351 -23.511 1.00 95.38 144 ASP A C 1
ATOM 1134 O O . ASP A 1 144 ? 21.882 -12.799 -24.286 1.00 95.38 144 ASP A O 1
ATOM 1138 N N . LEU A 1 145 ? 21.139 -11.125 -22.990 1.00 95.62 145 LEU A N 1
ATOM 1139 C CA . LEU A 1 145 ? 22.255 -10.214 -23.250 1.00 95.62 145 LEU A CA 1
ATOM 1140 C C . LEU A 1 145 ? 23.501 -10.519 -22.400 1.00 95.62 145 LEU A C 1
ATOM 1142 O O . LEU A 1 145 ? 24.523 -9.851 -22.563 1.00 95.62 145 LEU A O 1
ATOM 1146 N N . LYS A 1 146 ? 23.441 -11.513 -21.502 1.00 95.50 146 LYS A N 1
ATOM 1147 C CA . LYS A 1 146 ? 24.490 -11.864 -20.527 1.00 95.50 146 LYS A CA 1
ATOM 1148 C C . LYS A 1 146 ? 24.914 -10.679 -19.655 1.00 95.50 146 LYS A C 1
ATOM 1150 O O . LYS A 1 146 ? 26.063 -10.590 -19.215 1.00 95.50 146 LYS A O 1
ATOM 1155 N N . LEU A 1 147 ? 23.985 -9.761 -19.400 1.00 92.31 147 LEU A N 1
ATOM 1156 C CA . LEU A 1 147 ? 24.202 -8.587 -18.569 1.00 92.31 147 LEU A CA 1
ATOM 1157 C C . LEU A 1 147 ? 23.760 -8.887 -17.140 1.00 92.31 147 LEU A C 1
ATOM 1159 O O . LEU A 1 147 ? 22.609 -9.232 -16.883 1.00 92.31 147 LEU A O 1
ATOM 1163 N N . LYS A 1 148 ? 24.669 -8.692 -16.182 1.00 87.81 148 LYS A N 1
ATOM 1164 C CA . LYS A 1 148 ? 24.303 -8.658 -14.764 1.00 87.81 148 LYS A CA 1
ATOM 1165 C C . LYS A 1 148 ? 23.786 -7.265 -14.433 1.00 87.81 148 LYS A C 1
ATOM 1167 O O . LYS A 1 148 ? 24.570 -6.320 -14.380 1.00 87.81 148 LYS A O 1
ATOM 1172 N N . ALA A 1 149 ? 22.483 -7.142 -14.212 1.00 78.06 149 ALA A N 1
ATOM 1173 C CA . ALA A 1 149 ? 21.889 -5.915 -13.699 1.00 78.06 149 ALA A CA 1
ATOM 1174 C C . ALA A 1 149 ? 21.707 -5.996 -12.176 1.00 78.06 149 ALA A C 1
ATOM 1176 O O . ALA A 1 149 ? 21.469 -7.085 -11.642 1.00 78.06 149 ALA A O 1
ATOM 1177 N N . PRO A 1 150 ? 21.778 -4.859 -11.463 1.00 79.75 150 PRO A N 1
ATOM 1178 C CA . PRO A 1 150 ? 21.229 -4.784 -10.115 1.00 79.75 150 PRO A CA 1
ATOM 1179 C C . PRO A 1 150 ? 19.713 -5.068 -10.139 1.00 79.75 150 PRO A C 1
ATOM 1181 O O . PRO A 1 150 ? 19.098 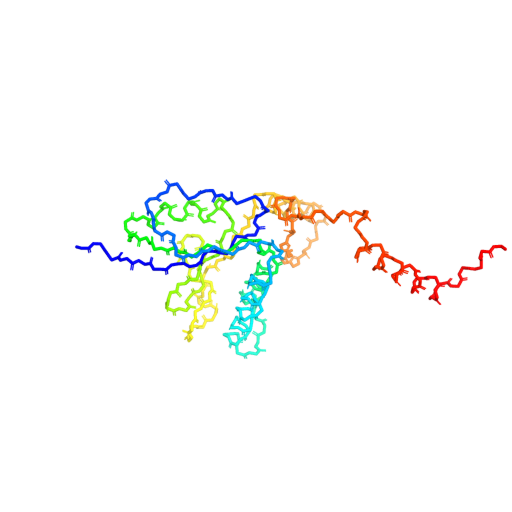-5.033 -11.210 1.00 79.75 150 PRO A O 1
ATOM 1184 N N . PRO A 1 151 ? 19.085 -5.315 -8.975 1.00 77.75 151 PRO A N 1
ATOM 1185 C CA . PRO A 1 151 ? 17.638 -5.463 -8.893 1.00 77.75 151 PRO A CA 1
ATOM 1186 C C . PRO A 1 151 ? 16.924 -4.284 -9.561 1.00 77.75 151 PRO A C 1
ATOM 1188 O O . PRO A 1 151 ? 17.143 -3.128 -9.196 1.00 77.75 151 PRO A O 1
ATOM 1191 N N . ILE A 1 152 ? 16.082 -4.582 -10.548 1.00 77.38 152 ILE A N 1
ATOM 1192 C CA . ILE A 1 152 ? 15.351 -3.563 -11.303 1.00 77.38 152 ILE A CA 1
ATOM 1193 C C . ILE A 1 152 ? 14.290 -2.948 -10.375 1.00 77.38 152 ILE A C 1
ATOM 1195 O O . ILE A 1 152 ? 13.585 -3.706 -9.692 1.00 77.38 152 ILE A O 1
ATOM 1199 N N . PRO A 1 153 ? 14.160 -1.607 -10.326 1.00 71.12 153 PRO A N 1
ATOM 1200 C CA . PRO A 1 153 ? 13.128 -0.956 -9.529 1.00 71.12 153 PRO A CA 1
ATOM 1201 C C . PRO A 1 153 ? 11.726 -1.363 -9.995 1.00 71.12 153 PRO A C 1
ATOM 1203 O O . PRO A 1 153 ? 11.519 -1.802 -11.131 1.00 71.12 153 PRO A O 1
ATOM 1206 N N . PHE A 1 154 ? 10.744 -1.205 -9.112 1.00 75.12 154 PHE A N 1
ATOM 1207 C CA . PHE A 1 154 ? 9.359 -1.518 -9.436 1.00 75.12 154 PHE A CA 1
ATOM 1208 C C . PHE A 1 154 ? 8.855 -0.588 -10.539 1.00 75.12 154 PHE A C 1
ATOM 1210 O O . PHE A 1 154 ? 8.865 0.634 -10.403 1.00 75.12 154 PHE A O 1
ATOM 1217 N N . SER A 1 155 ? 8.417 -1.180 -11.647 1.00 81.12 155 SER A N 1
ATOM 1218 C CA . SER A 1 155 ? 7.748 -0.429 -12.704 1.00 81.12 155 SER A CA 1
ATOM 1219 C C . SER A 1 155 ? 6.346 -0.050 -12.243 1.00 81.12 155 SER A C 1
ATOM 1221 O O . SER A 1 155 ? 5.720 -0.806 -11.506 1.00 81.12 155 SER A O 1
ATOM 1223 N N . ILE A 1 156 ? 5.857 1.110 -12.669 1.00 86.44 156 ILE A N 1
ATOM 1224 C CA . ILE A 1 156 ? 4.440 1.447 -12.524 1.00 86.44 156 ILE A CA 1
ATOM 1225 C C . ILE A 1 156 ? 3.620 0.631 -13.534 1.00 86.44 156 ILE A C 1
ATOM 1227 O O . ILE A 1 156 ? 4.078 0.394 -14.658 1.00 86.44 156 ILE A O 1
ATOM 1231 N N . SER A 1 157 ? 2.439 0.178 -13.126 1.00 90.31 157 SER A N 1
ATOM 1232 C CA . SER A 1 157 ? 1.499 -0.563 -13.976 1.00 90.31 157 SER A CA 1
ATOM 1233 C C . SER A 1 157 ? 0.388 0.318 -14.541 1.00 90.31 157 SER A C 1
ATOM 1235 O O . SER A 1 157 ? 0.159 1.419 -14.048 1.00 90.31 157 SER A O 1
ATOM 1237 N N . GLU A 1 158 ? -0.290 -0.143 -15.594 1.00 89.88 158 GLU A N 1
ATOM 1238 C CA . GLU A 1 158 ? -1.373 0.614 -16.240 1.00 89.88 158 GLU A CA 1
ATOM 1239 C C . GLU A 1 158 ? -2.528 0.815 -15.259 1.00 89.88 158 GLU A C 1
ATOM 1241 O O . GLU A 1 158 ? -3.042 1.925 -15.130 1.00 89.88 158 GLU A O 1
ATOM 1246 N N . SER A 1 159 ? -2.811 -0.216 -14.461 1.00 93.00 159 SER A N 1
ATOM 1247 C CA . SER A 1 159 ? -3.788 -0.195 -13.369 1.00 93.00 159 SER A CA 1
ATOM 1248 C C . SER A 1 159 ? -3.479 0.804 -12.234 1.00 93.00 159 SER A C 1
ATOM 1250 O O . SER A 1 159 ? -4.329 1.041 -11.377 1.00 93.00 159 SER A O 1
ATOM 1252 N N . GLU A 1 160 ? -2.291 1.420 -12.209 1.00 92.62 160 GLU A N 1
ATOM 1253 C CA . GLU A 1 160 ? -1.877 2.440 -11.224 1.00 92.62 160 GLU A CA 1
ATOM 1254 C C . GLU A 1 160 ? -1.766 3.856 -11.831 1.00 92.62 160 GLU A C 1
ATOM 1256 O O . GLU A 1 160 ? -1.568 4.852 -11.116 1.00 92.62 160 GLU A O 1
ATOM 1261 N N . VAL A 1 161 ? -1.870 3.976 -13.160 1.00 91.31 161 VAL A N 1
ATOM 1262 C CA . VAL A 1 161 ? -1.649 5.229 -13.890 1.00 91.31 161 VAL A CA 1
ATOM 1263 C C . VAL A 1 161 ? -2.967 5.954 -14.124 1.00 91.31 161 VAL A C 1
ATOM 1265 O O . VAL A 1 161 ? -3.867 5.468 -14.796 1.00 91.31 161 VAL A O 1
ATOM 1268 N N . ILE A 1 162 ? -3.030 7.199 -13.651 1.00 87.56 162 ILE A N 1
ATOM 1269 C CA . ILE A 1 162 ? -4.063 8.152 -14.058 1.00 87.56 162 ILE A CA 1
ATOM 1270 C C . ILE A 1 162 ? -3.450 9.042 -15.130 1.00 87.56 162 ILE A C 1
ATOM 1272 O O . ILE A 1 162 ? -2.530 9.822 -14.855 1.00 87.56 162 ILE A O 1
ATOM 1276 N N . LEU A 1 163 ? -3.945 8.916 -16.359 1.00 84.25 163 LEU A N 1
ATOM 1277 C CA . LEU A 1 163 ? -3.537 9.794 -17.445 1.00 84.25 163 LEU A CA 1
ATOM 1278 C C . LEU A 1 163 ? -4.036 11.208 -17.162 1.00 84.25 163 LEU A C 1
ATOM 1280 O O . LEU A 1 163 ? -5.189 11.435 -16.797 1.00 84.25 163 LEU A O 1
ATOM 1284 N N . ARG A 1 164 ? -3.143 12.181 -17.324 1.00 77.62 164 ARG A N 1
ATOM 1285 C CA . ARG A 1 164 ? -3.525 13.586 -17.229 1.00 77.62 164 ARG A CA 1
ATOM 1286 C C . ARG A 1 164 ? -4.330 13.955 -18.465 1.00 77.62 164 ARG A C 1
ATOM 1288 O O . ARG A 1 164 ? -3.875 13.709 -19.579 1.00 77.62 164 ARG A O 1
ATOM 1295 N N . ASP A 1 165 ? -5.465 14.613 -18.262 1.00 75.12 165 ASP A N 1
ATOM 1296 C CA . ASP A 1 165 ? -6.151 15.277 -19.363 1.00 75.12 165 ASP A CA 1
ATOM 1297 C C . ASP A 1 165 ? -5.273 16.427 -19.879 1.00 75.12 165 ASP A C 1
ATOM 1299 O O . ASP A 1 165 ? -4.907 17.346 -19.129 1.00 75.12 165 ASP A O 1
ATOM 1303 N N . TRP A 1 166 ? -4.917 16.338 -21.160 1.00 70.06 166 TRP A N 1
ATOM 1304 C CA . TRP A 1 166 ? -4.136 17.342 -21.875 1.00 70.06 166 TRP A CA 1
ATOM 1305 C C . TRP A 1 166 ? -4.863 18.690 -21.937 1.00 70.06 166 TRP A C 1
ATOM 1307 O O . TRP A 1 166 ? -4.219 19.735 -21.890 1.00 70.06 166 TRP A O 1
ATOM 1317 N N . ASN A 1 167 ? -6.198 18.681 -21.973 1.00 66.06 167 ASN A N 1
ATOM 1318 C CA . ASN A 1 167 ? -7.011 19.893 -22.074 1.00 66.06 167 ASN A CA 1
ATOM 1319 C C . ASN A 1 167 ? -7.252 20.582 -20.722 1.00 66.06 167 ASN A C 1
ATOM 1321 O O . ASN A 1 167 ? -7.891 21.633 -20.668 1.00 66.06 167 ASN A O 1
ATOM 1325 N N . SER A 1 168 ? -6.737 20.027 -19.620 1.00 66.12 168 SER A N 1
ATOM 1326 C CA . SER A 1 168 ? -6.846 20.672 -18.314 1.00 66.12 168 SER A CA 1
ATOM 1327 C C . SER A 1 168 ? -5.990 21.951 -18.273 1.00 66.12 168 SER A C 1
ATOM 1329 O O . SER A 1 168 ? -4.773 21.871 -18.481 1.00 66.12 168 SER A O 1
ATOM 1331 N N . PRO A 1 169 ? -6.556 23.122 -17.913 1.00 62.44 169 PRO A N 1
ATOM 1332 C CA . PRO A 1 169 ? -5.824 24.394 -17.870 1.00 62.44 169 PRO A CA 1
ATOM 1333 C C . PRO A 1 169 ? -4.568 24.344 -16.988 1.00 62.44 169 PRO A C 1
ATOM 1335 O O . PRO A 1 169 ? -3.535 24.910 -17.325 1.00 62.44 169 PRO A O 1
ATOM 1338 N N . LYS A 1 170 ? -4.617 23.576 -15.889 1.00 59.91 170 LYS A N 1
ATOM 1339 C CA . LYS A 1 170 ? -3.494 23.400 -14.950 1.00 59.91 170 LYS A CA 1
ATOM 1340 C C . LYS A 1 170 ? -2.313 22.615 -15.542 1.00 59.91 170 LYS A C 1
ATOM 1342 O O . LYS A 1 170 ? -1.202 22.697 -15.016 1.00 59.91 170 LYS A O 1
ATOM 1347 N N . ASN A 1 171 ? -2.549 21.827 -16.593 1.00 54.94 171 ASN A N 1
ATOM 1348 C CA . ASN A 1 171 ? -1.534 21.001 -17.251 1.00 54.94 171 ASN A CA 1
ATOM 1349 C C . ASN A 1 171 ? -0.927 21.703 -18.473 1.00 54.94 171 ASN A C 1
ATOM 1351 O O . ASN A 1 171 ? 0.273 21.548 -18.710 1.00 54.94 171 ASN A O 1
ATOM 1355 N N . ALA A 1 172 ? -1.714 22.517 -19.186 1.00 53.81 172 ALA A N 1
ATOM 1356 C CA . ALA A 1 172 ? -1.242 23.331 -20.306 1.00 53.81 172 ALA A CA 1
ATOM 1357 C C . ALA A 1 172 ? -0.087 24.265 -19.889 1.00 53.81 172 ALA A C 1
ATOM 1359 O O . ALA A 1 172 ? 0.956 24.295 -20.547 1.00 53.81 172 ALA A O 1
ATOM 1360 N N . ASP A 1 173 ? -0.207 24.921 -18.730 1.00 51.38 173 ASP A N 1
ATOM 1361 C CA . ASP A 1 173 ? 0.815 25.846 -18.220 1.00 51.38 173 ASP A CA 1
ATOM 1362 C C . ASP A 1 173 ? 2.139 25.145 -17.858 1.00 51.38 173 ASP A C 1
ATOM 1364 O O . ASP A 1 173 ? 3.225 25.669 -18.120 1.00 51.38 173 ASP A O 1
ATOM 1368 N N . LYS A 1 174 ? 2.087 23.918 -17.315 1.00 52.88 174 LYS A N 1
ATOM 1369 C CA . LYS A 1 174 ? 3.295 23.136 -16.976 1.00 52.88 174 LYS A CA 1
ATOM 1370 C C . LYS A 1 174 ? 4.029 22.613 -18.213 1.00 52.88 174 LYS A C 1
ATOM 1372 O O . LYS A 1 174 ? 5.258 22.543 -18.206 1.00 52.88 174 LYS A O 1
ATOM 1377 N N . CYS A 1 175 ? 3.305 22.266 -19.277 1.00 50.62 175 CYS A N 1
ATOM 1378 C CA . CYS A 1 175 ? 3.910 21.860 -20.547 1.00 50.62 175 CYS A CA 1
ATOM 1379 C C . CYS A 1 175 ? 4.619 23.030 -21.249 1.00 50.62 175 CYS A C 1
ATOM 1381 O O . CYS A 1 175 ? 5.710 22.839 -21.787 1.00 50.62 175 CYS A O 1
ATOM 1383 N N . LEU A 1 176 ? 4.051 24.240 -21.186 1.00 52.03 176 LEU A N 1
ATOM 1384 C CA . LEU A 1 176 ? 4.658 25.448 -21.756 1.00 52.03 176 LEU A CA 1
ATOM 1385 C C . LEU A 1 176 ? 5.917 25.896 -20.998 1.00 52.03 176 LEU A C 1
ATOM 1387 O O . LEU A 1 176 ? 6.876 26.358 -21.611 1.00 52.03 176 LEU A O 1
ATOM 1391 N N . LEU A 1 177 ? 5.963 25.700 -19.678 1.00 49.94 177 LEU A N 1
ATOM 1392 C CA . LEU A 1 177 ? 7.156 25.981 -18.872 1.00 49.94 177 LEU A CA 1
ATOM 1393 C C . LEU A 1 177 ? 8.336 25.060 -19.226 1.00 49.94 177 LEU A C 1
ATOM 1395 O O . LEU A 1 177 ? 9.461 25.538 -19.366 1.00 49.94 177 LEU A O 1
ATOM 1399 N N . ASN A 1 178 ? 8.092 23.765 -19.446 1.00 47.91 178 ASN A N 1
ATOM 1400 C CA . ASN A 1 178 ? 9.158 22.830 -19.821 1.00 47.91 178 ASN A CA 1
ATOM 1401 C C . ASN A 1 178 ? 9.644 23.029 -21.266 1.00 47.91 178 ASN A C 1
ATOM 1403 O O . ASN A 1 178 ? 10.844 22.911 -21.520 1.00 47.91 178 ASN A O 1
ATOM 1407 N N . SER A 1 179 ? 8.761 23.384 -22.207 1.00 49.19 179 SER A N 1
ATOM 1408 C CA . SER A 1 179 ? 9.177 23.710 -23.577 1.00 49.19 179 SER A CA 1
ATOM 1409 C C . SER A 1 179 ? 9.916 25.050 -23.651 1.00 49.19 179 SER A C 1
ATOM 1411 O O . SER A 1 179 ? 10.928 25.136 -24.340 1.00 49.19 179 SER A O 1
ATOM 1413 N N . ALA A 1 180 ? 9.506 26.065 -22.884 1.00 48.38 180 ALA A N 1
ATOM 1414 C CA . ALA A 1 180 ? 10.208 27.347 -22.806 1.00 48.38 180 ALA A CA 1
ATOM 1415 C C . ALA A 1 180 ? 11.634 27.208 -22.244 1.00 48.38 180 ALA A C 1
ATOM 1417 O O . ALA A 1 180 ? 12.557 27.855 -22.739 1.00 48.38 180 ALA A O 1
ATOM 1418 N N . VAL A 1 181 ? 11.844 26.331 -21.255 1.00 50.53 181 VAL A N 1
ATOM 1419 C CA . VAL A 1 181 ? 13.187 26.006 -20.743 1.00 50.53 181 VAL A CA 1
ATOM 1420 C C . VAL A 1 181 ? 14.018 25.276 -21.806 1.00 50.53 181 VAL A C 1
ATOM 1422 O O . VAL A 1 181 ? 15.182 25.620 -22.004 1.00 50.53 181 VAL A O 1
ATOM 1425 N N . TYR A 1 182 ? 13.417 24.353 -22.563 1.00 47.50 182 TYR A N 1
ATOM 1426 C CA . TYR A 1 182 ? 14.087 23.655 -23.667 1.00 47.50 182 TYR A CA 1
ATOM 1427 C C . TYR A 1 182 ? 14.493 24.610 -24.809 1.00 47.50 182 TYR A C 1
ATOM 1429 O O . TYR A 1 182 ? 15.623 24.559 -25.293 1.00 47.50 182 TYR A O 1
ATOM 1437 N N . PHE A 1 183 ? 13.617 25.550 -25.186 1.00 51.47 183 PHE A N 1
ATOM 1438 C CA . PHE A 1 183 ? 13.901 26.585 -26.191 1.00 51.47 183 PHE A CA 1
ATOM 1439 C C . PHE A 1 183 ? 14.989 27.566 -25.738 1.00 51.47 183 PHE A C 1
ATOM 1441 O O . PHE A 1 183 ? 15.823 27.981 -26.545 1.00 51.47 183 PHE A O 1
ATOM 1448 N N . LYS A 1 184 ? 15.019 27.910 -24.445 1.00 49.75 184 LYS A N 1
ATOM 1449 C CA . LYS A 1 184 ? 16.017 28.821 -23.868 1.00 49.75 184 LYS A CA 1
ATOM 1450 C C . LYS A 1 184 ? 17.397 28.170 -23.710 1.00 49.75 184 LYS A C 1
ATOM 1452 O O . LYS A 1 184 ? 18.396 28.878 -23.773 1.00 49.75 184 LYS A O 1
ATOM 1457 N N . LEU A 1 185 ? 17.459 26.845 -23.543 1.00 50.09 185 LEU A N 1
ATOM 1458 C CA . LEU A 1 185 ? 18.707 26.082 -23.406 1.00 50.09 185 LEU A CA 1
ATOM 1459 C C . LEU A 1 185 ? 19.318 25.645 -24.746 1.00 50.09 185 LEU A C 1
ATOM 1461 O O . LEU A 1 185 ? 20.537 25.521 -24.833 1.00 50.09 185 LEU A O 1
ATOM 1465 N N . HIS A 1 186 ? 18.507 25.445 -25.791 1.00 52.97 186 HIS A N 1
ATOM 1466 C CA . HIS A 1 186 ? 18.987 24.930 -27.082 1.00 52.97 186 HIS A CA 1
ATOM 1467 C C . HIS A 1 186 ? 18.917 25.914 -28.253 1.00 52.97 186 HIS A C 1
ATOM 1469 O O . HIS A 1 186 ? 19.223 25.525 -29.376 1.00 52.97 186 HIS A O 1
ATOM 1475 N N . GLY A 1 187 ? 18.584 27.188 -28.009 1.00 52.19 187 GLY A N 1
ATOM 1476 C CA . GLY A 1 187 ? 18.821 28.272 -28.967 1.00 52.19 187 GLY A CA 1
ATOM 1477 C C . GLY A 1 187 ? 18.309 27.982 -30.380 1.00 52.19 187 GLY A C 1
ATOM 1478 O O . GLY A 1 187 ? 19.035 28.180 -31.352 1.00 52.19 187 GLY A O 1
ATOM 1479 N N . ALA A 1 188 ? 17.080 27.488 -30.516 1.00 48.19 188 ALA A N 1
ATOM 1480 C CA . ALA A 1 188 ? 16.490 27.295 -31.832 1.00 48.19 188 ALA A CA 1
ATOM 1481 C C . ALA A 1 188 ? 16.013 28.654 -32.369 1.00 48.19 188 ALA A C 1
ATOM 1483 O O . ALA A 1 188 ? 14.965 29.159 -31.966 1.00 48.19 188 ALA A O 1
ATOM 1484 N N . LYS A 1 189 ? 16.794 29.255 -33.276 1.00 46.72 189 LYS A N 1
ATOM 1485 C CA . LYS A 1 189 ? 16.297 30.306 -34.172 1.00 46.72 189 LYS A CA 1
ATOM 1486 C C . LYS A 1 189 ? 15.241 29.676 -35.072 1.00 46.72 189 LYS A C 1
ATOM 1488 O O . LYS A 1 189 ? 15.570 28.899 -35.964 1.00 46.72 189 LYS A O 1
ATOM 1493 N N . ILE A 1 190 ? 13.984 30.001 -34.814 1.00 47.06 190 ILE A N 1
ATOM 1494 C CA . ILE A 1 190 ? 12.930 29.857 -35.813 1.00 47.06 190 ILE A CA 1
ATOM 1495 C C . ILE A 1 190 ? 13.072 31.077 -36.735 1.00 47.06 190 ILE A C 1
ATOM 1497 O O . ILE A 1 190 ? 13.345 32.168 -36.234 1.00 47.06 190 ILE A O 1
ATOM 1501 N N . ALA A 1 191 ? 13.021 30.821 -38.045 1.00 42.50 191 ALA A N 1
ATOM 1502 C CA . ALA A 1 191 ? 13.349 31.731 -39.147 1.00 42.50 191 ALA A CA 1
ATOM 1503 C C . ALA A 1 191 ? 12.818 33.166 -38.999 1.00 42.50 191 ALA A C 1
ATOM 1505 O O . ALA A 1 191 ? 11.663 33.328 -38.546 1.00 42.50 191 ALA A O 1
#

pLDDT: mean 86.36, std 15.05, range [42.5, 98.38]

Foldseek 3Di:
DFDKWKKKKFFLFQDADDQPDDKFWDDKDFAPDPVLVVVLVVVLVVLCVLCVVPDDPLSVQVNVSSVSTGMMTIIMDTPVCLVSQLVNSLVRQIWMATPQRFTAHSNRFTSTGHPDDNVPGPGGRHADPQQVVVQVVVVVVCVVVVHDDDRDDGDDDPRSDDDDDPPPPVNVVVVVVVVVVVCVVPVDPDD

Secondary structure (DSSP, 8-state):
-PPEEEEEEEE--SSPPPP-SS-EEEEEEETT-HHHHHHHHHHHHHHHHHTTT---HHHHHHHHHHHH--EEEEEEEEGGGHHHHHHHHHHTTEEEEETTS-EE-TTS-EEE-TT--GGG--------HHHHHHHHHHHHHHHHTT--PPPPPPPPPGGG--PPPTT-HHHHHHHHHHHHHHHHHHT----

Organism: NCBI:txid1513793

Sequence (191 aa):
MSQTIQISAYSSLVEPVEIDFPHKLTGKMEHGSAELQNHLEGFMGYVQQQADGTMTRQAFSVLDHLHKVKHCLAFEISESNLDHLAGWAQRSNSILFLRDGSIRSPNGQVILAPGVELESLEGRVPLTEESNERRERSYVKLEDLKLKAPPIPFSISESEVILRDWNSPKNADKCLLNSAVYFKLHGAKIA

Radius of gyration: 20.13 Å; chains: 1; bounding box: 42×47×61 Å